Protein AF-I1C0I8-F1 (afdb_monomer)

Radius of gyration: 26.09 Å; Cα contacts (8 Å, |Δi|>4): 447; chains: 1; bounding box: 91×61×80 Å

Secondary structure (DSSP, 8-state):
---------------PPP-PPPPP---HHHHHHHHHHHHHHTTS-------S--PPTT-TTGGG-SEEEEEEETTS-EEEESSS-TTTTHHHHHHHHHHHHHHHTTT----EEEETTEEEEEEEETTEEEEEEE-SS--HHHHHHHHHHHHHHHHHHHHHHHHHHHHHH-TT--THHHHTT-HHHHHHHHHHTTT-THHHHT---B----HHHHHHHHHHHHHT--TTEEEEEEEETTEEEEEE--TT-PPPHHHHHHHHHHHHT-GGGTSS-EEEEE--HHHHTTS-EEEEEEEEETTEEEEEEES-STTHHHHHHHHHHS--GGG--

Nearest PDB structures (foldseek):
  8c7g-assembly1_C  TM=9.180E-01  e=3.695E-27  Drosophila melanogaster
  8jbe-assembly1_C  TM=9.213E-01  e=7.463E-26  Drosophila
  7qla-assembly1_A  TM=8.864E-01  e=1.688E-24  Thermochaetoides thermophila
  5ldd-assembly2_D  TM=7.346E-01  e=1.119E-12  Thermochaetoides thermophila DSM 1495
  5ldd-assembly1_A  TM=7.341E-01  e=1.185E-12  Thermochaetoides thermophila DSM 1495

Structure (mmCIF, N/CA/C/O backbone):
data_AF-I1C0I8-F1
#
_entry.id   AF-I1C0I8-F1
#
loop_
_atom_site.group_PDB
_atom_site.id
_atom_site.type_symbol
_atom_site.label_atom_id
_atom_site.label_alt_id
_atom_site.label_comp_id
_atom_site.label_asym_id
_atom_site.label_entity_id
_atom_site.label_seq_id
_atom_site.pdbx_PDB_ins_code
_atom_site.Cartn_x
_atom_site.Cartn_y
_atom_site.Cartn_z
_atom_site.occupancy
_atom_site.B_iso_or_equiv
_atom_site.auth_seq_id
_atom_site.auth_comp_id
_atom_site.auth_asym_id
_atom_site.auth_atom_id
_atom_site.pdbx_PDB_model_num
ATOM 1 N N . MET A 1 1 ? 67.577 36.858 -44.233 1.00 34.97 1 MET A N 1
ATOM 2 C CA . MET A 1 1 ? 67.397 38.074 -43.411 1.00 34.97 1 MET A CA 1
ATOM 3 C C . MET A 1 1 ? 65.906 38.160 -43.109 1.00 34.97 1 MET A C 1
ATOM 5 O O . MET A 1 1 ? 65.141 37.961 -44.042 1.00 34.97 1 MET A O 1
ATOM 9 N N . ALA A 1 2 ? 65.445 38.155 -41.854 1.00 27.14 2 ALA A N 1
ATOM 10 C CA . ALA A 1 2 ? 65.841 39.015 -40.721 1.00 27.14 2 ALA A CA 1
ATOM 11 C C . ALA A 1 2 ? 65.378 40.465 -40.965 1.00 27.14 2 ALA A C 1
ATOM 13 O O . ALA A 1 2 ? 65.617 40.976 -42.054 1.00 27.14 2 ALA A O 1
ATOM 14 N N . GLU A 1 3 ? 64.709 41.160 -40.042 1.00 26.17 3 GLU A N 1
ATOM 15 C CA . GLU A 1 3 ? 64.354 40.876 -38.629 1.00 26.17 3 GLU A CA 1
ATOM 16 C C . GLU A 1 3 ? 63.088 41.729 -38.278 1.00 26.17 3 GLU A C 1
ATOM 18 O O . GLU A 1 3 ? 62.543 42.351 -39.185 1.00 26.17 3 GLU A O 1
ATOM 23 N N . GLN A 1 4 ? 62.466 41.785 -37.089 1.00 29.12 4 GLN A N 1
ATOM 24 C CA . GLN A 1 4 ? 62.972 41.882 -35.706 1.00 29.12 4 GLN A CA 1
ATOM 25 C C . GLN A 1 4 ? 62.004 41.248 -34.671 1.00 29.12 4 GLN A C 1
ATOM 27 O O . GLN A 1 4 ? 60.857 40.933 -34.981 1.00 29.12 4 GLN A O 1
ATOM 32 N N . GLN A 1 5 ? 62.490 41.069 -33.436 1.00 27.48 5 GLN A N 1
ATOM 33 C CA . GLN A 1 5 ? 61.765 40.548 -32.256 1.00 27.48 5 GLN A CA 1
ATOM 34 C C . GLN A 1 5 ? 61.241 41.711 -31.359 1.00 27.48 5 GLN A C 1
ATOM 36 O O . GLN A 1 5 ? 61.422 42.865 -31.753 1.00 27.48 5 GLN A O 1
ATOM 41 N N . PRO A 1 6 ? 60.557 41.478 -30.208 1.00 28.36 6 PRO A N 1
ATOM 42 C CA . PRO A 1 6 ? 61.114 40.871 -28.971 1.00 28.36 6 PRO A CA 1
ATOM 43 C C . PRO A 1 6 ? 60.470 39.502 -28.639 1.00 28.36 6 PRO A C 1
ATOM 45 O O . PRO A 1 6 ? 59.398 39.206 -29.152 1.00 28.36 6 PRO A O 1
ATOM 48 N N . VAL A 1 7 ? 61.047 38.541 -27.897 1.00 27.14 7 VAL A N 1
ATOM 49 C CA . VAL A 1 7 ? 61.998 38.494 -26.750 1.00 27.14 7 VAL A CA 1
ATOM 50 C C . VAL A 1 7 ? 61.327 38.541 -25.360 1.00 27.14 7 VAL A C 1
ATOM 52 O O . VAL A 1 7 ? 61.134 39.601 -24.783 1.00 27.14 7 VAL A O 1
ATOM 55 N N . PHE A 1 8 ? 61.044 37.323 -24.865 1.00 23.39 8 PHE A N 1
ATOM 56 C CA . PHE A 1 8 ? 61.078 36.802 -23.481 1.00 23.39 8 PHE A CA 1
ATOM 57 C C . PHE A 1 8 ? 60.424 37.544 -22.297 1.00 23.39 8 PHE A C 1
ATOM 59 O O . PHE A 1 8 ? 60.861 38.614 -21.888 1.00 23.39 8 PHE A O 1
ATOM 66 N N . CYS A 1 9 ? 59.537 36.819 -21.595 1.00 24.69 9 CYS A N 1
ATOM 67 C CA . CYS A 1 9 ? 59.895 36.195 -20.306 1.00 24.69 9 CYS A CA 1
ATOM 68 C C . CYS A 1 9 ? 58.919 35.068 -19.902 1.00 24.69 9 CYS A C 1
ATOM 70 O O . CYS A 1 9 ? 57.708 35.186 -20.073 1.00 24.69 9 CYS A O 1
ATOM 72 N N . ASP A 1 10 ? 59.460 33.999 -19.322 1.00 23.36 10 ASP A N 1
ATOM 73 C CA . ASP A 1 10 ? 58.750 32.908 -18.638 1.00 23.36 10 ASP A CA 1
ATOM 74 C C . ASP A 1 10 ? 58.526 33.267 -17.137 1.00 23.36 10 ASP A C 1
ATOM 76 O O . ASP A 1 10 ? 58.967 34.327 -16.699 1.00 23.36 10 ASP A O 1
ATOM 80 N N . ASN A 1 11 ? 57.907 32.500 -16.224 1.00 24.36 11 ASN A N 1
ATOM 81 C CA . ASN A 1 11 ? 57.238 31.179 -16.167 1.00 24.36 11 ASN A CA 1
ATOM 82 C C . ASN A 1 11 ? 56.327 31.212 -14.883 1.00 24.36 11 ASN A C 1
ATOM 84 O O . ASN A 1 11 ? 56.451 32.149 -14.099 1.00 24.36 11 ASN A O 1
ATOM 88 N N . SER A 1 12 ? 55.423 30.296 -14.498 1.00 24.52 12 SER A N 1
ATOM 89 C CA . SER A 1 12 ? 55.001 28.969 -14.981 1.00 24.52 12 SER A CA 1
ATOM 90 C C . SER A 1 12 ? 53.598 28.601 -14.426 1.00 24.52 12 SER A C 1
ATOM 92 O O . SER A 1 12 ? 52.922 29.427 -13.816 1.00 24.52 12 SER A O 1
ATOM 94 N N . SER A 1 13 ? 53.200 27.326 -14.546 1.00 25.83 13 SER A N 1
ATOM 95 C CA . SER A 1 13 ? 52.186 26.647 -13.709 1.00 25.83 13 SER A CA 1
ATOM 96 C C . SER A 1 13 ? 50.748 27.199 -13.712 1.00 25.83 13 SER A C 1
ATOM 98 O O . SER A 1 13 ? 50.268 27.752 -12.725 1.00 25.83 13 SER A O 1
ATOM 100 N N . ASN A 1 14 ? 49.992 26.894 -14.770 1.00 24.95 14 ASN A N 1
ATOM 101 C CA . ASN A 1 14 ? 48.527 26.884 -14.688 1.00 24.95 14 ASN A CA 1
ATOM 102 C C . ASN A 1 14 ? 48.042 25.710 -13.814 1.00 24.95 14 ASN A C 1
ATOM 104 O O . ASN A 1 14 ? 48.321 24.551 -14.123 1.00 24.95 14 ASN A O 1
ATOM 108 N N . LYS A 1 15 ? 47.241 25.995 -12.780 1.00 28.39 15 LYS A N 1
ATOM 109 C CA . LYS A 1 15 ? 46.318 25.024 -12.168 1.00 28.39 15 LYS A CA 1
ATOM 110 C C . LYS A 1 15 ? 44.891 25.402 -12.550 1.00 28.39 15 LYS A C 1
ATOM 112 O O . LYS A 1 15 ? 44.415 26.470 -12.178 1.00 28.39 15 LYS A O 1
ATOM 117 N N . SER A 1 16 ? 44.210 24.523 -13.277 1.00 27.97 16 SER A N 1
ATOM 118 C CA . SER A 1 16 ? 42.796 24.674 -13.618 1.00 27.97 16 SER A CA 1
ATOM 119 C C . SER A 1 16 ? 41.924 24.545 -12.365 1.00 27.97 16 SER A C 1
ATOM 121 O O . SER A 1 16 ? 41.876 23.495 -11.727 1.00 27.97 16 SER A O 1
ATOM 123 N N . GLY A 1 17 ? 41.217 25.617 -12.009 1.00 25.55 17 GLY A N 1
ATOM 124 C CA . GLY A 1 17 ? 40.182 25.563 -10.981 1.00 25.55 17 GLY A CA 1
ATOM 125 C C . GLY A 1 17 ? 38.907 24.940 -11.544 1.00 25.55 17 GLY A C 1
ATOM 126 O O . GLY A 1 17 ? 38.300 25.512 -12.445 1.00 25.55 17 GLY A O 1
ATOM 127 N N . HIS A 1 18 ? 38.475 23.798 -11.003 1.00 26.98 18 HIS A N 1
ATOM 128 C CA . HIS A 1 18 ? 37.108 23.327 -11.223 1.00 26.98 18 HIS A CA 1
ATOM 129 C C . HIS A 1 18 ? 36.130 24.290 -10.541 1.00 26.98 18 HIS A C 1
ATOM 131 O O . HIS A 1 18 ? 36.167 24.468 -9.322 1.00 26.98 18 HIS A O 1
ATOM 137 N N . SER A 1 19 ? 35.225 24.877 -11.320 1.00 26.75 19 SER A N 1
ATOM 138 C CA . SER A 1 19 ? 34.043 25.561 -10.805 1.00 26.75 19 SER A CA 1
ATOM 139 C C . SER A 1 19 ? 33.082 24.529 -10.214 1.00 26.75 19 SER A C 1
ATOM 141 O O . SER A 1 19 ? 32.330 23.885 -10.942 1.00 26.75 19 SER A O 1
ATOM 143 N N . VAL A 1 20 ? 33.132 24.355 -8.893 1.00 28.09 20 VAL A N 1
ATOM 144 C CA . VAL A 1 20 ? 32.145 23.565 -8.148 1.00 28.09 20 VAL A CA 1
ATOM 145 C C . VAL A 1 20 ? 30.819 24.322 -8.155 1.00 28.09 20 VAL A C 1
ATOM 147 O O . VAL A 1 20 ? 30.735 25.436 -7.632 1.00 28.09 20 VAL A O 1
ATOM 150 N N . GLU A 1 21 ? 29.790 23.719 -8.744 1.00 28.16 21 GLU A N 1
ATOM 151 C CA . GLU A 1 21 ? 28.421 24.224 -8.661 1.00 28.16 21 GLU A CA 1
ATOM 152 C C . GLU A 1 21 ? 27.960 24.197 -7.198 1.00 28.16 21 GLU A C 1
ATOM 154 O O . GLU A 1 21 ? 28.115 23.197 -6.494 1.00 28.16 21 GLU A O 1
ATOM 159 N N . LYS A 1 22 ? 27.427 25.320 -6.710 1.00 25.86 22 LYS A N 1
ATOM 160 C CA . LYS A 1 22 ? 26.908 25.406 -5.343 1.00 25.86 22 LYS A CA 1
ATOM 161 C C . LYS A 1 22 ? 25.537 24.743 -5.289 1.00 25.86 22 LYS A C 1
ATOM 163 O O . LYS A 1 22 ? 24.595 25.265 -5.877 1.00 25.86 22 LYS A O 1
ATOM 168 N N . GLU A 1 23 ? 25.408 23.657 -4.529 1.00 29.66 23 GLU A N 1
ATOM 169 C CA . GLU A 1 23 ? 24.091 23.168 -4.117 1.00 29.66 23 GLU A CA 1
ATOM 170 C C . GLU A 1 23 ? 23.352 24.275 -3.349 1.00 29.66 23 GLU A C 1
ATOM 172 O O . GLU A 1 23 ? 23.831 24.757 -2.318 1.00 29.66 23 GLU A O 1
ATOM 177 N N . GLU A 1 24 ? 22.175 24.679 -3.829 1.00 32.53 24 GLU A N 1
ATOM 178 C CA . GLU A 1 24 ? 21.340 25.631 -3.102 1.00 32.53 24 GLU A CA 1
ATOM 179 C C . GLU A 1 24 ? 20.776 24.982 -1.829 1.00 32.53 24 GLU A C 1
ATOM 181 O O . GLU A 1 24 ? 20.053 23.976 -1.859 1.00 32.53 24 GLU A O 1
ATOM 186 N N . GLN A 1 25 ? 21.101 25.576 -0.678 1.00 30.95 25 GLN A N 1
ATOM 187 C CA . GLN A 1 25 ? 20.558 25.171 0.615 1.00 30.95 25 GLN A CA 1
ATOM 188 C C . GLN A 1 25 ? 19.073 25.546 0.706 1.00 30.95 25 GLN A C 1
ATOM 190 O O . GLN A 1 25 ? 18.716 26.632 1.155 1.00 30.95 25 GLN A O 1
ATOM 195 N N . ILE A 1 26 ? 18.200 24.617 0.309 1.00 41.25 26 ILE A N 1
ATOM 196 C CA . ILE A 1 26 ? 16.772 24.686 0.643 1.00 41.25 26 ILE A CA 1
ATOM 197 C C . ILE A 1 26 ? 16.629 24.704 2.168 1.00 41.25 26 ILE A C 1
ATOM 199 O O . ILE A 1 26 ? 17.215 23.868 2.859 1.00 41.25 26 ILE A O 1
ATOM 203 N N . ASP A 1 27 ? 15.822 25.639 2.669 1.00 39.41 27 ASP A N 1
ATOM 204 C CA . ASP A 1 27 ? 15.591 25.845 4.096 1.00 39.41 27 ASP A CA 1
ATOM 205 C C . ASP A 1 27 ? 15.156 24.552 4.812 1.00 39.41 27 ASP A C 1
ATOM 207 O O . ASP A 1 27 ? 14.160 23.902 4.465 1.00 39.41 27 ASP A O 1
ATOM 211 N N . SER A 1 28 ? 15.918 24.216 5.856 1.00 38.06 28 SER A N 1
ATOM 212 C CA . SER A 1 28 ? 15.724 23.059 6.729 1.00 38.06 28 SER A CA 1
ATOM 213 C C . SER A 1 28 ? 14.293 22.923 7.261 1.00 38.06 28 SER A C 1
ATOM 215 O O . SER A 1 28 ? 13.801 21.801 7.385 1.00 38.06 28 SER A O 1
ATOM 217 N N . ALA A 1 29 ? 13.585 24.036 7.494 1.00 38.94 29 ALA A N 1
ATOM 218 C CA . ALA A 1 29 ? 12.203 24.031 7.974 1.00 38.94 29 ALA A CA 1
ATOM 219 C C . ALA A 1 29 ? 11.253 23.235 7.056 1.00 38.94 29 ALA A C 1
ATOM 221 O O . ALA A 1 29 ? 10.384 22.503 7.541 1.00 38.94 29 ALA A O 1
ATOM 222 N N . SER A 1 30 ? 11.451 23.303 5.732 1.00 42.38 30 SER A N 1
ATOM 223 C CA . SER A 1 30 ? 10.607 22.581 4.769 1.00 42.38 30 SER A CA 1
ATOM 224 C C . SER A 1 30 ? 10.763 21.064 4.889 1.00 42.38 30 SER A C 1
ATOM 226 O O . SER A 1 30 ? 9.759 20.352 4.933 1.00 42.38 30 SER A O 1
ATOM 228 N N . LEU A 1 31 ? 11.998 20.564 5.002 1.00 43.47 31 LEU A N 1
ATOM 229 C CA . LEU A 1 31 ? 12.261 19.131 5.183 1.00 43.47 31 LEU A CA 1
ATOM 230 C C . LEU A 1 31 ? 11.871 18.655 6.588 1.00 43.47 31 LEU A C 1
ATOM 232 O O . LEU A 1 31 ? 11.325 17.561 6.723 1.00 43.47 31 LEU A O 1
ATOM 236 N N . ASN A 1 32 ? 12.052 19.488 7.616 1.00 41.81 32 ASN A N 1
ATOM 237 C CA . ASN A 1 32 ? 11.654 19.157 8.984 1.00 41.81 32 ASN A CA 1
ATOM 238 C C . ASN A 1 32 ? 10.142 18.883 9.084 1.00 41.81 32 ASN A C 1
ATOM 240 O O . ASN A 1 32 ? 9.759 17.862 9.657 1.00 41.81 32 ASN A O 1
ATOM 244 N N . SER A 1 33 ? 9.299 19.701 8.434 1.00 47.34 33 SER A N 1
ATOM 245 C CA . SER A 1 33 ? 7.836 19.497 8.395 1.00 47.34 33 SER A CA 1
ATOM 246 C C . SER A 1 33 ? 7.394 18.205 7.687 1.00 47.34 33 SER A C 1
ATOM 248 O O . SER A 1 33 ? 6.353 17.639 8.015 1.00 47.34 33 SER A O 1
ATOM 250 N N . ILE A 1 34 ? 8.198 17.710 6.740 1.00 50.19 34 ILE A N 1
ATOM 251 C CA . ILE A 1 34 ? 7.990 16.413 6.076 1.00 50.19 34 ILE A CA 1
ATOM 252 C C . ILE A 1 34 ? 8.504 15.265 6.960 1.00 50.19 34 ILE A C 1
ATOM 254 O O . ILE A 1 34 ? 7.962 14.164 6.918 1.00 50.19 34 ILE A O 1
ATOM 258 N N . SER A 1 35 ? 9.517 15.519 7.793 1.00 46.97 35 SER A N 1
ATOM 259 C CA . SER A 1 35 ? 10.169 14.490 8.602 1.00 46.97 35 SER A CA 1
ATOM 260 C C . SER A 1 35 ? 9.397 14.067 9.857 1.00 46.97 35 SER A C 1
ATOM 262 O O . SER A 1 35 ? 9.570 12.928 10.272 1.00 46.97 35 SER A O 1
ATOM 264 N N . GLU A 1 36 ? 8.547 14.912 10.460 1.00 50.97 36 GLU A N 1
ATOM 265 C CA . GLU A 1 36 ? 7.807 14.559 11.693 1.00 50.97 36 GLU A CA 1
ATOM 266 C C . GLU A 1 36 ? 6.996 13.250 11.564 1.00 50.97 36 GLU A C 1
ATOM 268 O O . GLU A 1 36 ? 7.164 12.368 12.412 1.00 50.97 36 GLU A O 1
ATOM 273 N N . PRO A 1 37 ? 6.179 13.054 10.504 1.00 52.00 37 PRO A N 1
ATOM 274 C CA . PRO A 1 37 ? 5.510 11.779 10.261 1.00 52.00 37 PRO A CA 1
ATOM 275 C C . PRO A 1 37 ? 6.487 10.614 10.108 1.00 52.00 37 PRO A C 1
ATOM 277 O O . PRO A 1 37 ? 6.365 9.599 10.793 1.00 52.00 37 PRO A O 1
ATOM 280 N N . ILE A 1 38 ? 7.500 10.792 9.262 1.00 53.41 38 ILE A N 1
ATOM 281 C CA . ILE A 1 38 ? 8.459 9.751 8.885 1.00 53.41 38 ILE A CA 1
ATOM 282 C C . ILE A 1 38 ? 9.280 9.302 10.104 1.00 53.41 38 ILE A C 1
ATOM 284 O O . ILE A 1 38 ? 9.484 8.112 10.308 1.00 53.41 38 ILE A O 1
ATOM 288 N N . GLN A 1 39 ? 9.660 10.221 10.995 1.00 50.66 39 GLN A N 1
ATOM 289 C CA . GLN A 1 39 ? 10.382 9.912 12.232 1.00 50.66 39 GLN A CA 1
ATOM 290 C C . GLN A 1 39 ? 9.615 8.967 13.174 1.00 50.66 39 GLN A C 1
ATOM 292 O O . GLN A 1 39 ? 10.253 8.219 13.916 1.00 50.66 39 GLN A O 1
ATOM 297 N N . SER A 1 40 ? 8.276 8.959 13.154 1.00 55.44 40 SER A N 1
ATOM 298 C CA . SER A 1 40 ? 7.495 7.978 13.926 1.00 55.44 40 SER A CA 1
ATOM 299 C C . SER A 1 40 ? 7.603 6.564 13.347 1.00 55.44 40 SER A C 1
ATOM 301 O O . SER A 1 40 ? 7.760 5.613 14.112 1.00 55.44 40 SER A O 1
ATOM 303 N N . PHE A 1 41 ? 7.648 6.423 12.018 1.00 54.59 41 PHE A N 1
ATOM 304 C CA . PHE A 1 41 ? 7.943 5.151 11.357 1.00 54.59 41 PHE A CA 1
ATOM 305 C C . PHE A 1 41 ? 9.412 4.742 11.526 1.00 54.59 41 PHE A C 1
ATOM 307 O O . PHE A 1 41 ? 9.691 3.577 11.777 1.00 54.59 41 PHE A O 1
ATOM 314 N N . ASN A 1 42 ? 10.356 5.684 11.532 1.00 48.31 42 ASN A N 1
ATOM 315 C CA . ASN A 1 42 ? 11.779 5.395 11.760 1.00 48.31 42 ASN A CA 1
ATOM 316 C C . ASN A 1 42 ? 12.085 4.910 13.197 1.00 48.31 42 ASN A C 1
ATOM 318 O O . ASN A 1 42 ? 13.191 4.440 13.465 1.00 48.31 42 ASN A O 1
ATOM 322 N N . LYS A 1 43 ? 11.126 5.006 14.136 1.00 49.66 43 LYS A N 1
ATOM 323 C CA . LYS A 1 43 ? 11.198 4.349 15.457 1.00 49.66 43 LYS A CA 1
ATOM 324 C C . LYS A 1 43 ? 10.873 2.854 15.410 1.00 49.66 43 LYS A C 1
ATOM 326 O O . LYS A 1 43 ? 11.136 2.162 16.397 1.00 49.66 43 LYS A O 1
ATOM 331 N N . ILE A 1 44 ? 10.352 2.343 14.292 1.00 51.16 44 ILE A N 1
ATOM 332 C CA . ILE A 1 44 ? 10.297 0.907 14.020 1.00 51.16 44 ILE A CA 1
ATOM 333 C C . ILE A 1 44 ? 11.746 0.432 13.933 1.00 51.16 44 ILE A C 1
ATOM 335 O O . ILE A 1 44 ? 12.448 0.654 12.946 1.00 51.16 44 ILE A O 1
ATOM 339 N N . LYS A 1 45 ? 12.229 -0.177 15.021 1.00 39.97 45 LYS A N 1
ATOM 340 C CA . LYS A 1 45 ? 13.570 -0.759 15.053 1.00 39.97 45 LYS A CA 1
ATOM 341 C C . LYS A 1 45 ? 13.683 -1.751 13.903 1.00 39.97 45 LYS A C 1
ATOM 343 O O . LYS A 1 45 ? 12.802 -2.589 13.726 1.00 39.97 45 LYS A O 1
ATOM 348 N N . LYS A 1 46 ? 14.814 -1.696 13.200 1.00 40.50 46 LYS A N 1
ATOM 349 C CA . LYS A 1 46 ? 15.215 -2.642 12.157 1.00 40.50 46 LYS A CA 1
ATOM 350 C C . LYS A 1 46 ? 15.450 -4.041 12.751 1.00 40.50 46 LYS A C 1
ATOM 352 O O . LYS A 1 46 ? 16.586 -4.487 12.870 1.00 40.50 46 LYS A O 1
ATOM 357 N N . GLN A 1 47 ? 14.374 -4.714 13.165 1.00 40.19 47 GLN A N 1
ATOM 358 C CA . GLN A 1 47 ? 14.369 -6.161 13.345 1.00 40.19 47 GLN A CA 1
ATOM 359 C C . GLN A 1 47 ? 14.667 -6.796 11.989 1.00 40.19 47 GLN A C 1
ATOM 361 O O . GLN A 1 47 ? 14.200 -6.315 10.954 1.00 40.19 47 GLN A O 1
ATOM 366 N N . GLU A 1 48 ? 15.475 -7.851 11.998 1.00 36.25 48 GLU A N 1
ATOM 367 C CA . GLU A 1 48 ? 16.079 -8.441 10.804 1.00 36.25 48 GLU A CA 1
ATOM 368 C C . GLU A 1 48 ? 15.064 -9.295 10.028 1.00 36.25 48 GLU A C 1
ATOM 370 O O . GLU A 1 48 ? 15.138 -10.515 9.955 1.00 36.25 48 GLU A O 1
ATOM 375 N N . SER A 1 49 ? 14.092 -8.606 9.429 1.00 36.81 49 SER A N 1
ATOM 376 C CA . SER A 1 49 ? 13.087 -9.135 8.503 1.00 36.81 49 SER A CA 1
ATOM 377 C C . SER A 1 49 ? 13.603 -9.255 7.062 1.00 36.81 49 SER A C 1
ATOM 379 O O . SER A 1 49 ? 12.883 -9.751 6.198 1.00 36.81 49 SER A O 1
ATOM 381 N N . LYS A 1 50 ? 14.885 -8.929 6.815 1.00 45.25 50 LYS A N 1
ATOM 382 C CA . LYS A 1 50 ? 15.638 -9.438 5.657 1.00 45.25 50 LYS A CA 1
ATOM 383 C C . LYS A 1 50 ? 15.900 -10.944 5.818 1.00 45.25 50 LYS A C 1
ATOM 385 O O . LYS A 1 50 ? 17.028 -11.382 6.017 1.00 45.25 50 LYS A O 1
ATOM 390 N N . SER A 1 51 ? 14.837 -11.736 5.675 1.00 38.34 51 SER A N 1
ATOM 391 C CA . SER A 1 51 ? 14.921 -13.157 5.307 1.00 38.34 51 SER A CA 1
ATOM 392 C C . SER A 1 51 ? 15.574 -13.330 3.930 1.00 38.34 51 SER A C 1
ATOM 394 O O . SER A 1 51 ? 16.205 -14.349 3.656 1.00 38.34 51 SER A O 1
ATOM 396 N N . SER A 1 52 ? 15.510 -12.284 3.101 1.00 44.12 52 SER A N 1
ATOM 397 C CA . SER A 1 52 ? 16.450 -12.015 2.021 1.00 44.12 52 SER A CA 1
ATOM 398 C C . SER A 1 52 ? 17.870 -11.786 2.561 1.00 44.12 52 SER A C 1
ATOM 400 O O . SER A 1 52 ? 18.353 -10.656 2.686 1.00 44.12 52 SER A O 1
ATOM 402 N N . ILE A 1 53 ? 18.585 -12.902 2.765 1.00 47.22 53 ILE A N 1
ATOM 403 C CA . ILE A 1 53 ? 20.023 -12.996 2.457 1.00 47.22 53 ILE A CA 1
ATOM 404 C C . ILE A 1 53 ? 20.264 -12.164 1.192 1.00 47.22 53 ILE A C 1
ATOM 406 O O . ILE A 1 53 ? 19.497 -12.307 0.242 1.00 47.22 53 ILE A O 1
ATOM 410 N N . THR A 1 54 ? 21.267 -11.276 1.186 1.00 56.41 54 THR A N 1
ATOM 411 C CA . THR A 1 54 ? 21.455 -10.256 0.135 1.00 56.41 54 THR A CA 1
ATOM 412 C C . THR A 1 54 ? 21.782 -10.878 -1.226 1.00 56.41 54 THR A C 1
ATOM 414 O O . THR A 1 54 ? 22.940 -10.940 -1.646 1.00 56.41 54 THR A O 1
ATOM 417 N N . GLU A 1 55 ? 20.731 -11.348 -1.890 1.00 63.50 55 GLU A N 1
ATOM 418 C CA . GLU A 1 55 ? 20.751 -12.221 -3.052 1.00 63.50 55 GLU A CA 1
ATOM 419 C C . GLU A 1 55 ? 21.524 -11.557 -4.192 1.00 63.50 55 GLU A C 1
ATOM 421 O O . GLU A 1 55 ? 21.360 -10.363 -4.472 1.00 63.50 55 GLU A O 1
ATOM 426 N N . GLN A 1 56 ? 22.439 -12.306 -4.809 1.00 68.19 56 GLN A N 1
ATOM 427 C CA . GLN A 1 56 ? 23.199 -11.773 -5.931 1.00 68.19 56 GLN A CA 1
ATOM 428 C C . GLN A 1 56 ? 22.293 -11.697 -7.159 1.00 68.19 56 GLN A C 1
ATOM 430 O O . GLN A 1 56 ? 21.500 -12.603 -7.420 1.00 68.19 56 GLN A O 1
ATOM 435 N N . LEU A 1 57 ? 22.409 -10.601 -7.904 1.00 70.56 57 LEU A N 1
ATOM 436 C CA . LEU A 1 57 ? 21.677 -10.441 -9.155 1.00 70.56 57 LEU A CA 1
ATOM 437 C C . LEU A 1 57 ? 22.151 -11.490 -10.157 1.00 70.56 57 LEU A C 1
ATOM 439 O O . LEU A 1 57 ? 23.310 -11.904 -10.114 1.00 70.56 57 LEU A O 1
ATOM 443 N N . ASP A 1 58 ? 21.230 -11.949 -10.999 1.00 71.12 58 ASP A N 1
ATOM 444 C CA . ASP A 1 58 ? 21.447 -13.020 -11.979 1.00 71.12 58 ASP A CA 1
ATOM 445 C C . ASP A 1 58 ? 21.939 -14.357 -11.378 1.00 71.12 58 ASP A C 1
ATOM 447 O O . ASP A 1 58 ? 22.329 -15.277 -12.102 1.00 71.12 58 ASP A O 1
ATOM 451 N N . SER A 1 59 ? 21.859 -14.511 -10.048 1.00 82.69 59 SER A N 1
ATOM 452 C CA . SER A 1 59 ? 21.972 -15.812 -9.386 1.00 82.69 59 SER A CA 1
ATOM 453 C C . SER A 1 59 ? 20.828 -16.731 -9.815 1.00 82.69 59 SER A C 1
ATOM 455 O O . SER A 1 59 ? 19.747 -16.285 -10.218 1.00 82.69 59 SER A O 1
ATOM 457 N N . LYS A 1 60 ? 21.050 -18.047 -9.730 1.00 83.94 60 LYS A N 1
ATOM 458 C CA . LYS A 1 60 ? 20.025 -19.027 -10.118 1.00 83.94 60 LYS A CA 1
ATOM 459 C C . LYS A 1 60 ? 18.808 -18.925 -9.212 1.00 83.94 60 LYS A C 1
ATOM 461 O O . LYS A 1 60 ? 17.701 -19.196 -9.658 1.00 83.94 60 LYS A O 1
ATOM 466 N N . GLU A 1 61 ? 19.041 -18.573 -7.959 1.00 87.44 61 GLU A N 1
ATOM 467 C CA . GLU A 1 61 ? 18.082 -18.375 -6.887 1.00 87.44 61 GLU A CA 1
ATOM 468 C C . GLU A 1 61 ? 17.193 -17.163 -7.209 1.00 87.44 61 GLU A C 1
ATOM 470 O O . GLU A 1 61 ? 15.978 -17.319 -7.338 1.00 87.44 61 GLU A O 1
ATOM 475 N N . TRP A 1 62 ? 17.797 -16.009 -7.529 1.00 90.00 62 TRP A N 1
ATOM 476 C CA . TRP A 1 62 ? 17.054 -14.807 -7.922 1.00 90.00 62 TRP A CA 1
ATOM 477 C C . TRP A 1 62 ? 16.207 -15.035 -9.183 1.00 90.00 62 TRP A C 1
ATOM 479 O O . TRP A 1 62 ? 15.043 -14.651 -9.230 1.00 90.00 62 TRP A O 1
ATOM 489 N N . LEU A 1 63 ? 16.752 -15.726 -10.192 1.00 89.31 63 LEU A N 1
ATOM 490 C CA . LEU A 1 63 ? 16.039 -16.064 -11.435 1.00 89.31 63 LEU A CA 1
ATOM 491 C C . LEU A 1 63 ? 14.960 -17.159 -11.259 1.00 89.31 63 LEU A C 1
ATOM 493 O O . LEU A 1 63 ? 14.131 -17.378 -12.153 1.00 89.31 63 LEU A O 1
ATOM 497 N N . GLN A 1 64 ? 14.946 -17.870 -10.126 1.00 91.12 64 GLN A N 1
ATOM 498 C CA . GLN A 1 64 ? 13.942 -18.895 -9.835 1.00 91.12 64 GLN A CA 1
ATOM 499 C C . GLN A 1 64 ? 12.623 -18.312 -9.318 1.00 91.12 64 GLN A C 1
ATOM 501 O O . GLN A 1 64 ? 11.588 -18.920 -9.601 1.00 91.12 64 GLN A O 1
ATOM 506 N N . HIS A 1 65 ? 12.614 -17.137 -8.675 1.00 94.50 65 HIS A N 1
ATOM 507 C CA . HIS A 1 65 ? 11.395 -16.510 -8.137 1.00 94.50 65 HIS A CA 1
ATOM 508 C C . HIS A 1 65 ? 10.276 -16.361 -9.183 1.00 94.50 65 HIS A C 1
ATOM 510 O O . HIS A 1 65 ? 10.507 -16.051 -10.352 1.00 94.50 65 HIS A O 1
ATOM 516 N N . GLU A 1 66 ? 9.023 -16.570 -8.769 1.00 95.75 66 GLU A N 1
ATOM 517 C CA . GLU A 1 66 ? 7.865 -16.545 -9.683 1.00 95.75 66 GLU A CA 1
ATOM 518 C C . GLU A 1 66 ? 7.260 -15.157 -9.911 1.00 95.75 66 GLU A C 1
ATOM 520 O O . GLU A 1 66 ? 6.482 -14.962 -10.852 1.00 95.75 66 GLU A O 1
ATOM 525 N N . LYS A 1 67 ? 7.592 -14.184 -9.056 1.00 97.12 67 LYS A N 1
ATOM 526 C CA . LYS A 1 67 ? 7.036 -12.828 -9.099 1.00 97.12 67 LYS A CA 1
ATOM 527 C C . LYS A 1 67 ? 7.984 -11.811 -8.464 1.00 97.12 67 LYS A C 1
ATOM 529 O O . LYS A 1 67 ? 8.042 -11.694 -7.237 1.00 97.12 67 LYS A O 1
ATOM 534 N N . HIS A 1 68 ? 8.670 -11.042 -9.301 1.00 97.19 68 HIS A N 1
ATOM 535 C CA . HIS A 1 68 ? 9.422 -9.859 -8.892 1.00 97.19 68 HIS A CA 1
ATOM 536 C C . HIS A 1 68 ? 8.517 -8.623 -8.899 1.00 97.19 68 HIS A C 1
ATOM 538 O O . HIS A 1 68 ? 7.602 -8.505 -9.720 1.00 97.19 68 HIS A O 1
ATOM 544 N N . PHE A 1 69 ? 8.835 -7.673 -8.024 1.00 98.25 69 PHE A N 1
ATOM 545 C CA . PHE A 1 69 ? 8.327 -6.307 -8.081 1.00 98.25 69 PHE A CA 1
ATOM 546 C C . PHE A 1 69 ? 9.497 -5.330 -8.011 1.00 98.25 69 PHE A C 1
ATOM 548 O O . PHE A 1 69 ? 10.433 -5.531 -7.232 1.00 98.25 69 PHE A O 1
ATOM 555 N N . PHE A 1 70 ? 9.394 -4.264 -8.796 1.00 98.00 70 PHE A N 1
ATOM 556 C CA . PHE A 1 70 ? 10.346 -3.167 -8.865 1.00 98.00 70 PHE A CA 1
ATOM 557 C C . PHE A 1 70 ? 9.584 -1.841 -8.789 1.00 98.00 70 PHE A C 1
ATOM 559 O O . PHE A 1 70 ? 8.568 -1.662 -9.466 1.00 98.00 70 PHE A O 1
ATOM 566 N N . ILE A 1 71 ? 10.074 -0.911 -7.974 1.00 98.31 71 ILE A N 1
ATOM 567 C CA . ILE A 1 71 ? 9.595 0.472 -7.907 1.00 98.31 71 ILE A CA 1
ATOM 568 C C . ILE A 1 71 ? 10.782 1.372 -8.235 1.00 98.31 71 ILE A C 1
ATOM 570 O O . ILE A 1 71 ? 11.854 1.222 -7.643 1.00 98.31 71 ILE A O 1
ATOM 574 N N . LEU A 1 72 ? 10.591 2.306 -9.164 1.00 97.38 72 LEU A N 1
ATOM 575 C CA . LEU A 1 72 ? 11.607 3.256 -9.609 1.00 97.38 72 LEU A CA 1
ATOM 576 C C . LEU A 1 72 ? 11.015 4.661 -9.791 1.00 97.38 72 LEU A C 1
ATOM 578 O O . LEU A 1 72 ? 9.806 4.811 -9.954 1.00 97.38 72 LEU A O 1
ATOM 582 N N . SER A 1 73 ? 11.847 5.701 -9.748 1.00 96.00 73 SER A N 1
ATOM 583 C CA . SER A 1 73 ? 11.425 7.052 -10.140 1.00 96.00 73 SER A CA 1
ATOM 584 C C . SER A 1 73 ? 11.261 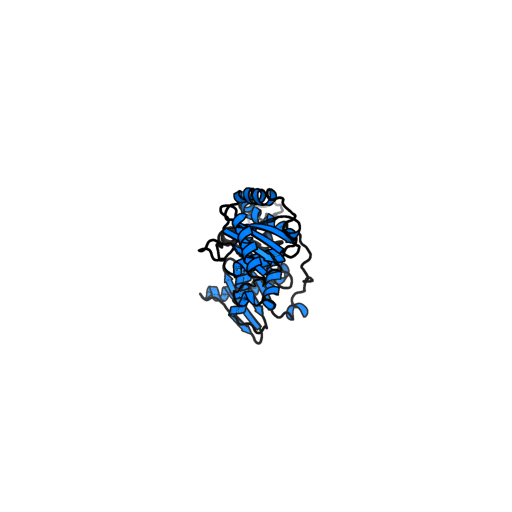7.171 -11.657 1.00 96.00 73 SER A C 1
ATOM 586 O O . SER A 1 73 ? 11.825 6.386 -12.421 1.00 96.00 73 SER A O 1
ATOM 588 N N . ASN A 1 74 ? 10.558 8.213 -12.106 1.00 91.88 74 ASN A N 1
ATOM 589 C CA . ASN A 1 74 ? 10.561 8.639 -13.510 1.00 91.88 74 ASN A CA 1
ATOM 590 C C . ASN A 1 74 ? 11.986 8.913 -14.045 1.00 91.88 74 ASN A C 1
ATOM 592 O O . ASN A 1 74 ? 12.280 8.621 -15.199 1.00 91.88 74 ASN A O 1
ATOM 596 N N . SER A 1 75 ? 12.897 9.371 -13.180 1.00 91.94 75 SER A N 1
ATOM 597 C CA . SER A 1 75 ? 14.342 9.510 -13.422 1.00 91.94 75 SER A CA 1
ATOM 598 C C . SER A 1 75 ? 15.149 8.195 -13.336 1.00 91.94 75 SER A C 1
ATOM 600 O O . SER A 1 75 ? 16.373 8.230 -13.219 1.00 91.94 75 SER A O 1
ATOM 602 N N . GLY A 1 76 ? 14.491 7.029 -13.370 1.00 93.56 76 GLY A N 1
ATOM 603 C CA . GLY A 1 76 ? 15.125 5.707 -13.461 1.00 93.56 76 GLY A CA 1
ATOM 604 C C . GLY A 1 76 ? 15.767 5.177 -12.173 1.00 93.56 76 GLY A C 1
ATOM 605 O O . GLY A 1 76 ? 16.404 4.125 -12.196 1.00 93.56 76 GLY A O 1
ATOM 606 N N . LYS A 1 77 ? 15.630 5.875 -11.038 1.00 94.12 77 LYS A N 1
ATOM 607 C CA . LYS A 1 77 ? 16.316 5.507 -9.789 1.00 94.12 77 LYS A CA 1
ATOM 608 C C . LYS A 1 77 ? 15.545 4.419 -9.033 1.00 94.12 77 LYS A C 1
ATOM 610 O O . LYS A 1 77 ? 14.349 4.604 -8.813 1.00 94.12 77 LYS A O 1
ATOM 615 N N . PRO A 1 78 ? 16.190 3.326 -8.584 1.00 95.31 78 PRO A N 1
ATOM 616 C CA . PRO A 1 78 ? 15.541 2.285 -7.786 1.00 95.31 78 PRO A CA 1
ATOM 617 C C . PRO A 1 78 ? 15.058 2.830 -6.434 1.00 95.31 78 PRO A C 1
ATOM 619 O O . PRO A 1 78 ? 15.817 3.469 -5.705 1.00 95.31 78 PRO A O 1
ATOM 622 N N . VAL A 1 79 ? 13.801 2.541 -6.093 1.00 95.94 79 VAL A N 1
ATOM 623 C CA . VAL A 1 79 ? 13.128 2.968 -4.852 1.00 95.94 79 VAL A CA 1
ATOM 624 C C . VAL A 1 79 ? 12.902 1.793 -3.899 1.00 95.94 79 VAL A C 1
ATOM 626 O O . VAL A 1 79 ? 13.144 1.940 -2.708 1.00 95.94 79 VAL A O 1
ATOM 629 N N . TRP A 1 80 ? 12.459 0.639 -4.402 1.00 96.94 80 TRP A N 1
ATOM 630 C CA . TRP A 1 80 ? 12.355 -0.619 -3.645 1.00 96.94 80 TRP A CA 1
ATOM 631 C C . TRP A 1 80 ? 12.247 -1.800 -4.612 1.00 96.94 80 TRP A C 1
ATOM 633 O O . TRP A 1 80 ? 11.677 -1.671 -5.702 1.00 96.94 80 TRP A O 1
ATOM 643 N N . THR A 1 81 ? 12.785 -2.950 -4.215 1.00 95.81 81 THR A N 1
ATOM 644 C CA . THR A 1 81 ? 12.812 -4.183 -5.001 1.00 95.81 81 THR A CA 1
ATOM 645 C C . THR A 1 81 ? 12.536 -5.393 -4.106 1.00 95.81 81 THR A C 1
ATOM 647 O O . THR A 1 81 ? 13.126 -5.526 -3.040 1.00 95.81 81 THR A O 1
ATOM 650 N N . ARG A 1 82 ? 11.648 -6.306 -4.533 1.00 94.69 82 ARG A N 1
ATOM 651 C CA . ARG A 1 82 ? 11.239 -7.459 -3.697 1.00 94.69 82 ARG A CA 1
ATOM 652 C C . ARG A 1 82 ? 12.399 -8.405 -3.3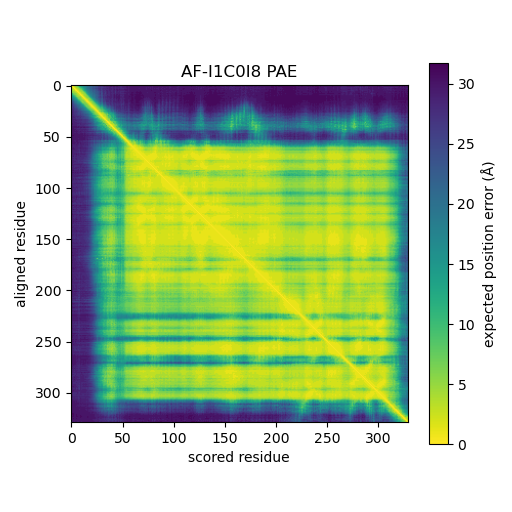44 1.00 94.69 82 ARG A C 1
ATOM 654 O O . ARG A 1 82 ? 12.399 -9.016 -2.279 1.00 94.69 82 ARG A O 1
ATOM 661 N N . TYR A 1 83 ? 13.353 -8.555 -4.261 1.00 92.69 83 TYR A N 1
ATOM 662 C CA . TYR A 1 83 ? 14.467 -9.498 -4.166 1.00 92.69 83 TYR A CA 1
ATOM 663 C C . TYR A 1 83 ? 15.752 -8.857 -4.700 1.00 92.69 83 TYR A C 1
ATOM 665 O O . TYR A 1 83 ? 15.743 -8.282 -5.793 1.00 92.69 83 TYR A O 1
ATOM 673 N N . GLY A 1 84 ? 16.857 -9.016 -3.969 1.00 88.19 84 GLY A N 1
ATOM 674 C CA . GLY A 1 84 ? 18.162 -8.437 -4.295 1.00 88.19 84 GLY A CA 1
ATOM 675 C C . GLY A 1 84 ? 18.501 -7.189 -3.470 1.00 88.19 84 GLY A C 1
ATOM 676 O O . GLY A 1 84 ? 18.325 -7.161 -2.249 1.00 88.19 84 GLY A O 1
ATOM 677 N N . ASP A 1 85 ? 19.063 -6.181 -4.138 1.00 86.12 85 ASP A N 1
ATOM 678 C CA . ASP A 1 85 ? 19.525 -4.924 -3.544 1.00 86.12 85 ASP A CA 1
ATOM 679 C C . ASP A 1 85 ? 19.314 -3.780 -4.545 1.00 86.12 85 ASP A C 1
ATOM 681 O O . ASP A 1 85 ? 19.797 -3.839 -5.682 1.00 86.12 85 ASP A O 1
ATOM 685 N N . GLU A 1 86 ? 18.618 -2.730 -4.107 1.00 88.12 86 GLU A N 1
ATOM 686 C CA . GLU A 1 86 ? 18.248 -1.565 -4.913 1.00 88.12 86 GLU A CA 1
ATOM 687 C C . GLU A 1 86 ? 19.467 -0.930 -5.585 1.00 88.12 86 GLU A C 1
ATOM 689 O O . GLU A 1 86 ? 19.396 -0.546 -6.747 1.00 88.12 86 GLU A O 1
ATOM 694 N N . SER A 1 87 ? 20.595 -0.804 -4.876 1.00 85.38 87 SER A N 1
ATOM 695 C CA . SER A 1 87 ? 21.788 -0.139 -5.411 1.00 85.38 87 SER A CA 1
ATOM 696 C C . SER A 1 87 ? 22.387 -0.903 -6.592 1.00 85.38 87 SER A C 1
ATOM 698 O O . SER A 1 87 ? 22.794 -0.290 -7.582 1.00 85.38 87 SER A O 1
ATOM 700 N N . LYS A 1 88 ? 22.358 -2.238 -6.530 1.00 85.56 88 LYS A N 1
ATOM 701 C CA . LYS A 1 88 ? 22.877 -3.128 -7.575 1.00 85.56 88 LYS A CA 1
ATOM 702 C C . LYS A 1 88 ? 21.947 -3.174 -8.791 1.00 85.56 88 LYS A C 1
ATOM 704 O O . LYS A 1 88 ? 22.427 -3.248 -9.916 1.00 85.56 88 LYS A O 1
ATOM 709 N N . LEU A 1 89 ? 20.630 -3.074 -8.578 1.00 86.12 89 LEU A N 1
ATOM 710 C CA . LEU A 1 89 ? 19.606 -3.113 -9.636 1.00 86.12 89 LEU A CA 1
ATOM 711 C C . LEU A 1 89 ? 19.486 -1.815 -10.460 1.00 86.12 89 LEU A C 1
ATOM 713 O O . LEU A 1 89 ? 18.676 -1.753 -11.385 1.00 86.12 89 LEU A O 1
ATOM 717 N N . SER A 1 90 ? 20.304 -0.796 -10.178 1.00 89.62 90 SER A N 1
ATOM 718 C CA . SER A 1 90 ? 20.295 0.500 -10.880 1.00 89.62 90 SER A CA 1
ATOM 719 C C . SER A 1 90 ? 20.418 0.383 -12.408 1.00 89.62 90 SER A C 1
ATOM 721 O O . SER A 1 90 ? 19.769 1.136 -13.130 1.00 89.62 90 SER A O 1
ATOM 723 N N . SER A 1 91 ? 21.203 -0.572 -12.921 1.00 92.12 91 SER A N 1
ATOM 724 C CA . SER A 1 91 ? 21.342 -0.819 -14.366 1.00 92.12 91 SER A CA 1
ATOM 725 C C . SER A 1 91 ? 20.050 -1.353 -14.992 1.00 92.12 91 SER A C 1
ATOM 727 O O . SER A 1 91 ? 19.617 -0.850 -16.028 1.00 92.12 91 SER A O 1
ATOM 729 N N . LEU A 1 92 ? 19.393 -2.320 -14.339 1.00 92.62 92 LEU A N 1
ATOM 730 C CA . LEU A 1 92 ? 18.105 -2.854 -14.784 1.00 92.62 92 LEU A CA 1
ATOM 731 C C . LEU A 1 92 ? 17.017 -1.774 -14.746 1.00 92.62 92 LEU A C 1
ATOM 733 O O . LEU A 1 92 ? 16.225 -1.683 -15.680 1.00 92.62 92 LEU A O 1
ATOM 737 N N . MET A 1 93 ? 16.998 -0.921 -13.715 1.00 94.94 93 MET A N 1
ATOM 738 C CA . MET A 1 93 ? 16.035 0.186 -13.642 1.00 94.94 93 MET A CA 1
ATOM 739 C C . MET A 1 93 ? 16.253 1.221 -14.754 1.00 94.94 93 MET A C 1
ATOM 741 O O . MET A 1 93 ? 15.275 1.729 -15.296 1.00 94.94 93 MET A O 1
ATOM 745 N N . GLY A 1 94 ? 17.503 1.467 -15.165 1.00 95.19 94 GLY A N 1
ATOM 746 C CA . GLY A 1 94 ? 17.813 2.276 -16.348 1.00 95.19 94 GLY A CA 1
ATOM 747 C C . GLY A 1 94 ? 17.259 1.676 -17.646 1.00 95.19 94 GLY A C 1
ATOM 748 O O . GLY A 1 94 ? 16.646 2.388 -18.436 1.00 95.19 94 GLY A O 1
ATOM 749 N N . VAL A 1 95 ? 17.385 0.358 -17.847 1.00 95.69 95 VAL A N 1
ATOM 750 C CA . VAL A 1 95 ? 16.782 -0.336 -19.006 1.00 95.69 95 VAL A CA 1
ATOM 751 C C . VAL A 1 95 ? 15.251 -0.264 -18.964 1.00 95.69 95 VAL A C 1
ATOM 753 O O . VAL A 1 95 ? 14.620 0.023 -19.978 1.00 95.69 95 VAL A O 1
ATOM 756 N N . VAL A 1 96 ? 14.643 -0.468 -17.791 1.00 96.94 96 VAL A N 1
ATOM 757 C CA . VAL A 1 96 ? 13.188 -0.347 -17.591 1.00 96.94 96 VAL A CA 1
ATOM 758 C C . VAL A 1 96 ? 12.698 1.075 -17.889 1.00 96.94 96 VAL A C 1
ATOM 760 O O . VAL A 1 96 ? 11.691 1.235 -18.575 1.00 96.94 96 VAL A O 1
ATOM 763 N N . GLN A 1 97 ? 13.410 2.108 -17.429 1.00 96.56 97 GLN A N 1
ATOM 764 C CA . GLN A 1 97 ? 13.072 3.504 -17.712 1.00 96.56 97 GLN A CA 1
ATOM 765 C C . GLN A 1 97 ? 13.233 3.843 -19.200 1.00 96.56 97 GLN A C 1
ATOM 767 O O . GLN A 1 97 ? 12.336 4.468 -19.758 1.00 96.56 97 GLN A O 1
ATOM 772 N N . ALA A 1 98 ? 14.298 3.382 -19.862 1.00 97.06 98 ALA A N 1
ATOM 773 C CA . ALA A 1 98 ? 14.489 3.587 -21.299 1.00 97.06 98 ALA A CA 1
ATOM 774 C C . ALA A 1 98 ? 13.370 2.938 -22.138 1.00 97.06 98 ALA A C 1
ATOM 776 O O . ALA A 1 98 ? 12.875 3.553 -23.082 1.00 97.06 98 ALA A O 1
ATOM 777 N N . ILE A 1 99 ? 12.918 1.733 -21.759 1.00 96.69 99 ILE A N 1
ATOM 778 C CA . ILE A 1 99 ? 11.747 1.086 -22.373 1.00 96.69 99 ILE A CA 1
ATOM 779 C C . ILE A 1 99 ? 10.492 1.939 -22.169 1.00 96.69 99 ILE A C 1
ATOM 781 O O . ILE A 1 99 ? 9.748 2.140 -23.120 1.00 96.69 99 ILE A O 1
ATOM 785 N N . ILE A 1 100 ? 10.249 2.453 -20.959 1.00 96.94 100 ILE A N 1
ATOM 786 C CA . ILE A 1 100 ? 9.067 3.279 -20.671 1.00 96.94 100 ILE A CA 1
ATOM 787 C C . ILE A 1 100 ? 9.085 4.575 -21.497 1.00 96.94 100 ILE A C 1
ATOM 789 O O . ILE A 1 100 ? 8.094 4.876 -22.163 1.00 96.94 100 ILE A O 1
ATOM 793 N N . SER A 1 101 ? 10.204 5.305 -21.509 1.00 96.12 101 SER A N 1
ATOM 794 C CA . SER A 1 101 ? 10.307 6.584 -22.220 1.00 96.12 101 SER A CA 1
ATOM 795 C C . SER A 1 101 ? 10.153 6.447 -23.737 1.00 96.12 101 SER A C 1
ATOM 797 O O . SER A 1 101 ? 9.501 7.295 -24.330 1.00 96.12 101 SER A O 1
ATOM 799 N N . PHE A 1 102 ? 10.599 5.346 -24.355 1.00 96.62 102 PHE A N 1
ATOM 800 C CA . PHE A 1 102 ? 10.388 5.098 -25.792 1.00 96.62 102 PHE A CA 1
ATOM 801 C C . PHE A 1 102 ? 8.900 5.127 -26.213 1.00 96.62 102 PHE A C 1
ATOM 803 O O . PHE A 1 102 ? 8.569 5.596 -27.303 1.00 96.62 102 PHE A O 1
ATOM 810 N N . PHE A 1 103 ? 7.988 4.661 -25.349 1.00 95.81 103 PHE A N 1
ATOM 811 C CA . PHE A 1 103 ? 6.544 4.776 -25.595 1.00 95.81 103 PHE A CA 1
ATOM 812 C C . PHE A 1 103 ? 6.019 6.187 -25.287 1.00 95.81 103 PHE A C 1
ATOM 814 O O . PHE A 1 103 ? 5.198 6.694 -26.048 1.00 95.81 103 PHE A O 1
ATOM 821 N N . GLN A 1 104 ? 6.524 6.845 -24.234 1.00 93.94 104 GLN A N 1
ATOM 822 C CA . GLN A 1 104 ? 6.136 8.223 -23.888 1.00 93.94 104 GLN A CA 1
ATOM 823 C C . GLN A 1 104 ? 6.513 9.225 -24.996 1.00 93.94 104 GLN A C 1
ATOM 825 O O . GLN A 1 104 ? 5.704 10.082 -25.340 1.00 93.94 104 GLN A O 1
ATOM 830 N N . ASP A 1 105 ? 7.684 9.061 -25.621 1.00 93.56 105 ASP A N 1
ATOM 831 C CA . ASP A 1 105 ? 8.139 9.844 -26.784 1.00 93.56 105 ASP A CA 1
ATOM 832 C C . ASP A 1 105 ? 7.246 9.645 -28.031 1.00 93.56 105 ASP A C 1
ATOM 834 O O . ASP A 1 105 ? 7.309 10.428 -28.979 1.00 93.56 105 ASP A O 1
ATOM 838 N N . SER A 1 106 ? 6.401 8.605 -28.026 1.00 94.06 106 SER A N 1
ATOM 839 C CA . SER A 1 106 ? 5.448 8.255 -29.089 1.00 94.06 106 SER A CA 1
ATOM 840 C C . SER A 1 106 ? 3.984 8.601 -28.745 1.00 94.06 106 SER A C 1
ATOM 842 O O . SER A 1 106 ? 3.086 8.177 -29.471 1.00 94.06 106 SER A O 1
ATOM 844 N N . ASP A 1 107 ? 3.734 9.330 -27.646 1.00 93.44 107 ASP A N 1
ATOM 845 C CA . ASP A 1 107 ? 2.399 9.607 -27.065 1.00 93.44 107 ASP A CA 1
ATOM 846 C C . ASP A 1 107 ? 1.583 8.333 -26.722 1.00 93.44 107 ASP A C 1
ATOM 848 O O . ASP A 1 107 ? 0.352 8.317 -26.741 1.00 93.44 107 ASP A O 1
ATOM 852 N N . ASP A 1 108 ? 2.275 7.236 -26.382 1.00 96.00 108 ASP A N 1
ATOM 853 C CA . ASP A 1 108 ? 1.682 5.989 -25.883 1.00 96.00 108 ASP A CA 1
ATOM 854 C C . ASP A 1 108 ? 2.149 5.683 -24.444 1.00 96.00 108 ASP A C 1
ATOM 856 O O . ASP A 1 108 ? 3.043 6.304 -23.869 1.00 96.00 108 ASP A O 1
ATOM 860 N N . THR A 1 109 ? 1.507 4.713 -23.799 1.00 94.81 109 THR A N 1
ATOM 861 C CA . THR A 1 109 ? 1.825 4.265 -22.445 1.00 94.81 109 THR A CA 1
ATOM 862 C C . THR A 1 109 ? 1.852 2.748 -22.393 1.00 94.81 109 THR A C 1
ATOM 864 O O . THR A 1 109 ? 0.804 2.089 -22.405 1.00 94.81 109 THR A O 1
ATOM 867 N N . ILE A 1 110 ? 3.063 2.204 -22.246 1.00 97.25 110 ILE A N 1
ATOM 868 C CA . ILE A 1 110 ? 3.285 0.776 -22.035 1.00 97.25 110 ILE A CA 1
ATOM 869 C C . ILE A 1 110 ? 2.516 0.276 -20.803 1.00 97.25 110 ILE A C 1
ATOM 871 O O . ILE A 1 110 ? 2.529 0.884 -19.730 1.00 97.25 110 ILE A O 1
ATOM 875 N N . LYS A 1 111 ? 1.815 -0.849 -20.973 1.00 97.56 111 LYS A N 1
ATOM 876 C CA . LYS A 1 111 ? 0.990 -1.484 -19.928 1.00 97.56 111 LYS A CA 1
ATOM 877 C C . LYS A 1 111 ? 1.453 -2.903 -19.637 1.00 97.56 111 LYS A C 1
ATOM 879 O O . LYS A 1 111 ? 1.627 -3.248 -18.472 1.00 97.56 111 LYS A O 1
ATOM 884 N N . PHE A 1 112 ? 1.674 -3.709 -20.676 1.00 97.81 112 PHE A N 1
ATOM 885 C CA . PHE A 1 112 ? 2.008 -5.127 -20.549 1.00 97.81 112 PHE A CA 1
ATOM 886 C C . PHE A 1 112 ? 2.986 -5.563 -21.655 1.00 97.81 112 PHE A C 1
ATOM 888 O O . PHE A 1 112 ? 2.867 -5.097 -22.786 1.00 97.81 112 PHE A O 1
ATOM 895 N N . ILE A 1 113 ? 3.903 -6.488 -21.351 1.00 97.94 113 ILE A N 1
ATOM 896 C CA . ILE A 1 113 ? 4.657 -7.284 -22.338 1.00 97.94 113 ILE A CA 1
ATOM 897 C C . ILE A 1 113 ? 4.506 -8.759 -21.953 1.00 97.94 113 ILE A C 1
ATOM 899 O O . ILE A 1 113 ? 4.697 -9.113 -20.788 1.00 97.94 113 ILE A O 1
ATOM 903 N N . HIS A 1 114 ? 4.213 -9.633 -22.916 1.00 98.06 114 HIS A N 1
ATOM 904 C CA . HIS A 1 114 ? 4.215 -11.088 -22.722 1.00 98.06 114 HIS A CA 1
ATOM 905 C C . HIS A 1 114 ? 5.388 -11.709 -23.486 1.00 98.06 114 HIS A C 1
ATOM 907 O O . HIS A 1 114 ? 5.508 -11.525 -24.695 1.00 98.06 114 HIS A O 1
ATOM 913 N N . ALA A 1 115 ? 6.258 -12.438 -22.785 1.00 96.88 115 ALA A N 1
ATOM 914 C CA . ALA A 1 115 ? 7.463 -13.056 -23.337 1.00 96.88 115 ALA A CA 1
ATOM 915 C C . ALA A 1 115 ? 7.567 -14.522 -22.882 1.00 96.88 115 ALA A C 1
ATOM 917 O O . ALA A 1 115 ? 8.106 -14.846 -21.817 1.00 96.88 115 ALA A O 1
ATOM 918 N N . GLY A 1 116 ? 7.011 -15.426 -23.692 1.00 96.19 116 GLY A N 1
ATOM 919 C CA . GLY A 1 116 ? 6.886 -16.841 -23.344 1.00 96.19 116 GLY A CA 1
ATOM 920 C C . GLY A 1 116 ? 5.995 -17.026 -22.114 1.00 96.19 116 GLY A C 1
ATOM 921 O O . GLY A 1 116 ? 4.816 -16.695 -22.151 1.00 96.19 116 GLY A O 1
ATOM 922 N N . GLN A 1 117 ? 6.567 -17.540 -21.023 1.00 95.19 117 GLN A N 1
ATOM 923 C CA . GLN A 1 117 ? 5.865 -17.716 -19.743 1.00 95.19 117 GLN A CA 1
ATOM 924 C C . GLN A 1 117 ? 5.860 -16.452 -18.862 1.00 95.19 117 GLN A C 1
ATOM 926 O O . GLN A 1 117 ? 5.168 -16.430 -17.850 1.00 95.19 117 GLN A O 1
ATOM 931 N N . HIS A 1 118 ? 6.616 -15.405 -19.215 1.00 97.44 118 HIS A N 1
ATOM 932 C CA . HIS A 1 118 ? 6.753 -14.204 -18.387 1.00 97.44 118 HIS A CA 1
ATOM 933 C C . HIS A 1 118 ? 5.805 -13.086 -18.825 1.00 97.44 118 HIS A C 1
ATOM 935 O O . HIS A 1 118 ? 5.750 -12.718 -20.001 1.00 97.44 118 HIS A O 1
ATOM 941 N N . LYS A 1 119 ? 5.120 -12.491 -17.850 1.00 98.50 119 LYS A N 1
ATOM 942 C CA . LYS A 1 119 ? 4.338 -11.262 -17.977 1.00 98.50 119 LYS A CA 1
ATOM 943 C C . LYS A 1 119 ? 5.079 -10.127 -17.286 1.00 98.50 119 LYS A C 1
ATOM 945 O O . LYS A 1 119 ? 5.372 -10.212 -16.094 1.00 98.50 119 LYS A O 1
ATOM 950 N N . PHE A 1 120 ? 5.356 -9.068 -18.033 1.00 98.56 120 PHE A N 1
ATOM 951 C CA . PHE A 1 120 ? 5.868 -7.800 -17.529 1.00 98.56 120 PHE A CA 1
ATOM 952 C C . PHE A 1 120 ? 4.682 -6.844 -17.468 1.00 98.56 120 PHE A C 1
ATOM 954 O O . PHE A 1 120 ? 4.051 -6.589 -18.492 1.00 98.56 120 PHE A O 1
ATOM 961 N N . VAL A 1 121 ? 4.348 -6.347 -16.283 1.00 98.75 121 VAL A N 1
ATOM 962 C CA . VAL A 1 121 ? 3.162 -5.519 -16.041 1.00 98.75 121 VAL A CA 1
ATOM 963 C C . VAL A 1 121 ? 3.602 -4.174 -15.491 1.00 98.75 121 VAL A C 1
ATOM 965 O O . VAL A 1 121 ? 4.357 -4.124 -14.524 1.00 98.75 121 VAL A O 1
ATOM 968 N N . PHE A 1 122 ? 3.121 -3.096 -16.101 1.00 98.69 122 PHE A N 1
ATOM 969 C CA . PHE A 1 122 ? 3.537 -1.724 -15.841 1.00 98.69 122 PHE A CA 1
ATOM 970 C C . PHE A 1 122 ? 2.379 -0.907 -15.256 1.00 98.69 122 PHE A C 1
ATOM 972 O O . PHE A 1 122 ? 1.237 -0.935 -15.730 1.00 98.69 122 PHE A O 1
ATOM 979 N N . LEU A 1 123 ? 2.689 -0.131 -14.222 1.00 98.62 123 LEU A N 1
ATOM 980 C CA . LEU A 1 123 ? 1.820 0.894 -13.661 1.00 98.62 123 LEU A CA 1
ATOM 981 C C . LEU A 1 123 ? 2.642 2.177 -13.511 1.00 98.62 123 LEU A C 1
ATOM 983 O O . LEU A 1 123 ? 3.443 2.311 -12.589 1.00 98.62 123 LEU A O 1
ATOM 987 N N . LEU A 1 124 ? 2.438 3.124 -14.425 1.00 97.81 124 LEU A N 1
ATOM 988 C CA . LEU A 1 124 ? 3.069 4.441 -14.362 1.00 97.81 124 LEU A CA 1
ATOM 989 C C . LEU A 1 124 ? 2.187 5.377 -13.521 1.00 97.81 124 LEU A C 1
ATOM 991 O O . LEU A 1 124 ? 0.984 5.484 -13.773 1.00 97.81 124 LEU A O 1
ATOM 995 N N . LYS A 1 125 ? 2.765 6.007 -12.493 1.00 96.69 125 LYS A N 1
ATOM 996 C CA . LYS A 1 125 ? 2.087 6.926 -11.567 1.00 96.69 125 LYS A CA 1
ATOM 997 C C . LYS A 1 125 ? 3.068 7.978 -11.045 1.00 96.69 125 LYS A C 1
ATOM 999 O O . LYS A 1 125 ? 3.576 7.871 -9.927 1.00 96.69 125 LYS A O 1
ATOM 1004 N N . GLU A 1 126 ? 3.340 8.977 -11.876 1.00 93.88 126 GLU A N 1
ATOM 1005 C CA . GLU A 1 126 ? 4.340 10.012 -11.603 1.00 93.88 126 GLU A CA 1
ATOM 1006 C C . GLU A 1 126 ? 4.242 10.595 -10.177 1.00 93.88 126 GLU A C 1
ATOM 1008 O O . GLU A 1 126 ? 3.139 10.864 -9.690 1.00 93.88 126 GLU A O 1
ATOM 1013 N N . PRO A 1 127 ? 5.382 10.769 -9.480 1.00 95.81 127 PRO A N 1
ATOM 1014 C CA . PRO A 1 127 ? 6.761 10.628 -9.969 1.00 95.81 127 PRO A CA 1
ATOM 1015 C C . PRO A 1 127 ? 7.319 9.186 -9.968 1.00 95.81 127 PRO A C 1
ATOM 1017 O O . PRO A 1 127 ? 8.515 9.005 -10.194 1.00 95.81 127 PRO A O 1
ATOM 1020 N N . LEU A 1 128 ? 6.498 8.159 -9.701 1.00 97.69 128 LEU A N 1
ATOM 1021 C CA . LEU A 1 128 ? 6.942 6.769 -9.530 1.00 97.69 128 LEU A CA 1
ATOM 1022 C C . LEU A 1 128 ? 6.383 5.808 -10.589 1.00 97.69 128 LEU A C 1
ATOM 1024 O O . LEU A 1 128 ? 5.197 5.804 -10.917 1.00 97.69 128 LEU A O 1
ATOM 1028 N N . TYR A 1 129 ? 7.239 4.923 -11.079 1.00 98.31 129 TYR A N 1
ATOM 1029 C CA . TYR A 1 129 ? 6.874 3.809 -11.943 1.00 98.31 129 TYR A CA 1
ATOM 1030 C C . TYR A 1 129 ? 6.966 2.497 -11.157 1.00 98.31 129 TYR A C 1
ATOM 1032 O O . TYR A 1 129 ? 7.810 2.326 -10.275 1.00 98.31 129 TYR A O 1
ATOM 1040 N N . TYR A 1 130 ? 6.062 1.574 -11.466 1.00 98.75 130 TYR A N 1
ATOM 1041 C CA . TYR A 1 130 ? 5.917 0.291 -10.789 1.00 98.75 130 TYR A CA 1
ATOM 1042 C C . TYR A 1 130 ? 5.897 -0.805 -11.851 1.00 98.75 130 TYR A C 1
ATOM 1044 O O . TYR A 1 130 ? 5.133 -0.709 -12.816 1.00 98.75 130 TYR A O 1
ATOM 1052 N N . VAL A 1 131 ? 6.715 -1.843 -11.677 1.00 98.62 131 VAL A N 1
ATOM 1053 C CA . VAL A 1 131 ? 6.820 -2.963 -12.621 1.00 98.62 131 VAL A CA 1
ATOM 1054 C C . VAL A 1 131 ? 6.755 -4.289 -11.874 1.00 98.62 131 VAL A C 1
ATOM 1056 O O . VAL A 1 131 ? 7.468 -4.501 -10.894 1.00 98.62 131 VAL A O 1
ATOM 1059 N N . CYS A 1 132 ? 5.908 -5.199 -12.347 1.00 98.56 132 CYS A N 1
ATOM 1060 C CA . CYS A 1 132 ? 5.912 -6.602 -11.946 1.00 98.56 132 CYS A CA 1
ATOM 1061 C C . CYS A 1 132 ? 6.476 -7.446 -13.089 1.00 98.56 132 CYS A C 1
ATOM 1063 O O . CYS A 1 132 ? 6.144 -7.202 -14.248 1.00 98.56 132 CYS A O 1
ATOM 1065 N N . VAL A 1 133 ? 7.286 -8.453 -12.765 1.00 98.06 133 VAL A N 1
ATOM 1066 C CA . VAL A 1 133 ? 7.687 -9.502 -13.710 1.00 98.06 133 VAL A CA 1
ATOM 1067 C C . VAL A 1 133 ? 7.312 -10.839 -13.094 1.00 98.06 133 VAL A C 1
ATOM 1069 O O . VAL A 1 133 ? 7.803 -11.173 -12.015 1.00 98.06 133 VAL A O 1
ATOM 1072 N N . SER A 1 134 ? 6.412 -11.586 -13.734 1.00 98.06 134 SER A N 1
ATOM 1073 C CA . SER A 1 134 ? 5.871 -12.820 -13.161 1.00 98.06 134 SER A CA 1
ATOM 1074 C C . SER A 1 134 ? 5.653 -13.932 -14.180 1.00 98.06 134 SER A C 1
ATOM 1076 O O . SER A 1 134 ? 5.288 -13.675 -15.322 1.00 98.06 134 SER A O 1
ATOM 1078 N N . LYS A 1 135 ? 5.841 -15.173 -13.724 1.00 97.06 135 LYS A N 1
ATOM 1079 C CA . LYS A 1 135 ? 5.525 -16.431 -14.427 1.00 97.06 135 LYS A CA 1
ATOM 1080 C C . LYS A 1 135 ? 4.392 -17.222 -13.744 1.00 97.06 135 LYS A C 1
ATOM 1082 O O . LYS A 1 135 ? 4.236 -18.415 -13.970 1.00 97.06 135 LYS A O 1
ATOM 1087 N N . THR A 1 136 ? 3.613 -16.549 -12.892 1.00 95.19 136 THR A N 1
ATOM 1088 C CA . THR A 1 136 ? 2.425 -17.100 -12.214 1.00 95.19 136 THR A CA 1
ATOM 1089 C C . THR A 1 136 ? 1.208 -17.171 -13.148 1.00 95.19 136 THR A C 1
ATOM 1091 O O . THR A 1 136 ? 1.170 -16.547 -14.209 1.00 95.19 136 THR A O 1
ATOM 1094 N N . GLY A 1 137 ? 0.160 -17.890 -12.728 1.00 93.50 137 GLY A N 1
ATOM 1095 C CA . GLY A 1 137 ? -1.113 -17.990 -13.458 1.00 93.50 137 GLY A CA 1
ATOM 1096 C C . GLY A 1 137 ? -2.010 -16.739 -13.415 1.00 93.50 137 GLY A C 1
ATOM 1097 O O . GLY A 1 137 ? -3.138 -16.785 -13.901 1.00 93.50 137 GLY A O 1
ATOM 1098 N N . GLU A 1 138 ? -1.559 -15.634 -12.822 1.00 96.12 138 GLU A N 1
ATOM 1099 C CA . GLU A 1 138 ? -2.376 -14.437 -12.593 1.00 96.12 138 GLU A CA 1
ATOM 1100 C C . GLU A 1 138 ? -2.598 -13.616 -13.874 1.00 96.12 138 GLU A C 1
ATOM 1102 O O . GLU A 1 138 ? -1.753 -13.567 -14.774 1.00 96.12 138 GLU A O 1
ATOM 1107 N N . SER A 1 139 ? -3.754 -12.956 -13.981 1.00 96.19 139 SER A N 1
ATOM 1108 C CA . SER A 1 139 ? -4.047 -12.035 -15.085 1.00 96.19 139 SER A CA 1
ATOM 1109 C C . SER A 1 139 ? -3.297 -10.709 -14.944 1.00 96.19 139 SER A C 1
ATOM 1111 O O . SER A 1 139 ? -2.928 -10.282 -13.849 1.00 96.19 139 SER A O 1
ATOM 1113 N N . ASP A 1 140 ? -3.131 -10.017 -16.069 1.00 97.88 140 ASP A N 1
ATOM 1114 C CA . ASP A 1 140 ? -2.442 -8.727 -16.136 1.00 97.88 140 ASP A CA 1
ATOM 1115 C C . ASP A 1 140 ? -3.077 -7.667 -15.223 1.00 97.88 140 ASP A C 1
ATOM 1117 O O . ASP A 1 140 ? -2.374 -6.868 -14.604 1.00 97.88 140 ASP A O 1
ATOM 1121 N N . ASN A 1 141 ? -4.404 -7.714 -15.059 1.00 96.62 141 ASN A N 1
ATOM 1122 C CA . ASN A 1 141 ? -5.133 -6.844 -14.137 1.00 96.62 141 ASN A CA 1
ATOM 1123 C C . ASN A 1 141 ? -4.839 -7.182 -12.666 1.00 96.62 141 ASN A C 1
ATOM 1125 O O . ASN A 1 141 ? -4.530 -6.270 -11.908 1.00 96.62 141 ASN A O 1
ATOM 1129 N N . GLN A 1 142 ? -4.833 -8.462 -12.266 1.00 96.50 142 GLN A N 1
ATOM 1130 C CA . GLN A 1 142 ? -4.502 -8.862 -10.885 1.00 96.50 142 GLN A CA 1
ATOM 1131 C C . GLN A 1 142 ? -3.087 -8.415 -10.485 1.00 96.50 142 GLN A C 1
ATOM 1133 O O . GLN A 1 142 ? -2.887 -7.871 -9.398 1.00 96.50 142 GLN A O 1
ATOM 1138 N N . LEU A 1 143 ? -2.111 -8.579 -11.384 1.00 98.06 143 LEU A N 1
ATOM 1139 C CA . LEU A 1 143 ? -0.741 -8.106 -11.172 1.00 98.06 143 LEU A CA 1
ATOM 1140 C C . LEU A 1 143 ? -0.682 -6.566 -11.105 1.00 98.06 143 LEU A C 1
ATOM 1142 O O . LEU A 1 143 ? 0.013 -6.004 -10.259 1.00 98.06 143 LEU A O 1
ATOM 1146 N N . ARG A 1 144 ? -1.458 -5.857 -11.935 1.00 98.06 144 ARG A N 1
ATOM 1147 C CA . ARG A 1 144 ? -1.541 -4.385 -11.923 1.00 98.06 144 ARG A CA 1
ATOM 1148 C C . ARG A 1 144 ? -2.265 -3.823 -10.690 1.00 98.06 144 ARG A C 1
ATOM 1150 O O . ARG A 1 144 ? -1.939 -2.723 -10.231 1.00 98.06 144 ARG A O 1
ATOM 1157 N N . ASP A 1 145 ? -3.201 -4.570 -10.117 1.00 97.31 145 ASP A N 1
ATOM 1158 C CA . ASP A 1 145 ? -3.843 -4.238 -8.846 1.00 97.31 145 ASP A CA 1
ATOM 1159 C C . ASP A 1 145 ? -2.864 -4.411 -7.677 1.00 97.31 145 ASP A C 1
ATOM 1161 O O . ASP A 1 145 ? -2.801 -3.546 -6.804 1.00 97.31 145 ASP A O 1
ATOM 1165 N N . GLN A 1 146 ? -2.000 -5.432 -7.703 1.00 98.19 146 GLN A N 1
ATOM 1166 C CA . GLN A 1 146 ? -0.906 -5.590 -6.731 1.00 98.19 146 GLN A CA 1
ATOM 1167 C C . GLN A 1 146 ? 0.091 -4.420 -6.794 1.00 98.19 146 GLN A C 1
ATOM 1169 O O . GLN A 1 146 ? 0.428 -3.843 -5.758 1.00 98.19 146 GLN A O 1
ATOM 1174 N N . LEU A 1 147 ? 0.473 -3.963 -7.995 1.00 98.62 147 LEU A N 1
ATOM 1175 C CA . LEU A 1 147 ? 1.244 -2.718 -8.152 1.00 98.62 147 LEU A CA 1
ATOM 1176 C C . LEU A 1 147 ? 0.493 -1.492 -7.602 1.00 98.62 147 LEU A C 1
ATOM 1178 O O . LEU A 1 147 ? 1.098 -0.595 -7.014 1.00 98.62 147 LEU A O 1
ATOM 1182 N N . SER A 1 148 ? -0.835 -1.461 -7.738 1.00 98.25 148 SER A N 1
ATOM 1183 C CA . SER A 1 148 ? -1.674 -0.386 -7.193 1.00 98.25 148 SER A CA 1
ATOM 1184 C C . SER A 1 148 ? -1.743 -0.413 -5.660 1.00 98.25 148 SER A C 1
ATOM 1186 O O . SER A 1 148 ? -1.798 0.656 -5.045 1.00 98.25 148 SER A O 1
ATOM 1188 N N . TYR A 1 149 ? -1.673 -1.590 -5.031 1.00 98.25 149 TYR A N 1
ATOM 1189 C CA . TYR A 1 149 ? -1.492 -1.739 -3.583 1.00 98.25 149 TYR A CA 1
ATOM 1190 C C . TYR A 1 149 ? -0.106 -1.267 -3.127 1.00 98.25 149 TYR A C 1
ATOM 1192 O O . TYR A 1 149 ? -0.038 -0.465 -2.199 1.00 98.25 149 TYR A O 1
ATOM 1200 N N . LEU A 1 150 ? 0.981 -1.669 -3.802 1.00 98.38 150 LEU A N 1
ATOM 1201 C CA . LEU A 1 150 ? 2.342 -1.203 -3.483 1.00 98.38 150 LEU A CA 1
ATOM 1202 C C . LEU A 1 150 ? 2.458 0.325 -3.576 1.00 98.38 150 LEU A C 1
ATOM 1204 O O . LEU A 1 150 ? 2.980 0.968 -2.670 1.00 98.38 150 LEU A O 1
ATOM 1208 N N . HIS A 1 151 ? 1.888 0.937 -4.616 1.00 98.44 151 HIS A N 1
ATOM 1209 C CA . HIS A 1 151 ? 1.785 2.395 -4.703 1.00 98.44 151 HIS A CA 1
ATOM 1210 C C . HIS A 1 151 ? 1.012 3.001 -3.524 1.00 98.44 151 HIS A C 1
ATOM 1212 O O . HIS A 1 151 ? 1.433 4.004 -2.950 1.00 98.44 151 HIS A O 1
ATOM 1218 N N . SER A 1 152 ? -0.106 2.388 -3.133 1.00 98.12 152 SER A N 1
ATOM 1219 C CA . SER A 1 152 ? -0.913 2.874 -2.010 1.00 98.12 152 SER A CA 1
ATOM 1220 C C . SER A 1 152 ? -0.169 2.740 -0.668 1.00 98.12 152 SER A C 1
ATOM 1222 O O . SER A 1 152 ? -0.333 3.594 0.197 1.00 98.12 152 SER A O 1
ATOM 1224 N N . GLN A 1 153 ? 0.719 1.751 -0.522 1.00 97.56 153 GLN A N 1
ATOM 1225 C CA . GLN A 1 153 ? 1.604 1.583 0.637 1.00 97.56 153 GLN A CA 1
ATOM 1226 C C . GLN A 1 153 ? 2.717 2.643 0.712 1.00 97.56 153 GLN A C 1
ATOM 1228 O O . GLN A 1 153 ? 3.076 3.056 1.812 1.00 97.56 153 GLN A O 1
ATOM 1233 N N . ILE A 1 154 ? 3.219 3.140 -0.428 1.00 97.19 154 ILE A N 1
ATOM 1234 C CA . ILE A 1 154 ? 4.078 4.341 -0.462 1.00 97.19 154 ILE A CA 1
ATOM 1235 C C . ILE A 1 154 ? 3.274 5.574 -0.026 1.00 97.19 154 ILE A C 1
ATOM 1237 O O . ILE A 1 154 ? 3.720 6.355 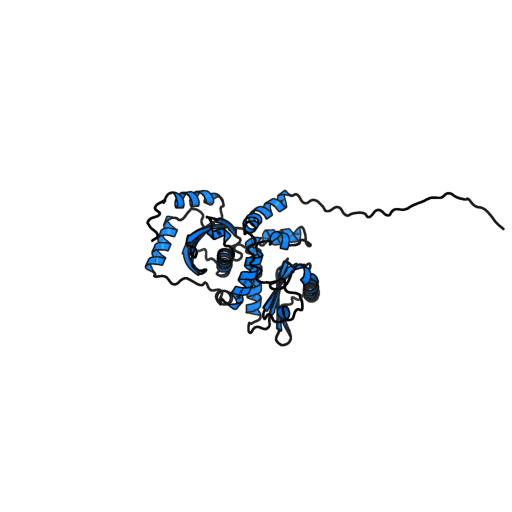0.818 1.00 97.19 154 ILE A O 1
ATOM 1241 N N . LEU A 1 155 ? 2.062 5.743 -0.570 1.00 97.19 155 LEU A N 1
ATOM 1242 C CA . LEU A 1 155 ? 1.215 6.885 -0.226 1.00 97.19 155 LEU A CA 1
ATOM 1243 C C . LEU A 1 155 ? 0.765 6.879 1.239 1.00 97.19 155 LEU A C 1
ATOM 1245 O O . LEU A 1 155 ? 0.587 7.960 1.788 1.00 97.19 155 LEU A O 1
ATOM 1249 N N . SER A 1 156 ? 0.618 5.725 1.897 1.00 95.94 156 SER A N 1
ATOM 1250 C CA . SER A 1 156 ? 0.229 5.693 3.313 1.00 95.94 156 SER A CA 1
ATOM 1251 C C . SER A 1 156 ? 1.310 6.245 4.253 1.00 95.94 156 SER A C 1
ATOM 1253 O O . SER A 1 156 ? 0.971 6.748 5.323 1.00 95.94 156 SER A O 1
ATOM 1255 N N . VAL A 1 157 ? 2.584 6.187 3.835 1.00 93.44 157 VAL A N 1
ATOM 1256 C CA . VAL A 1 157 ? 3.755 6.701 4.573 1.00 93.44 157 VAL A CA 1
ATOM 1257 C C . VAL A 1 157 ? 4.056 8.168 4.239 1.00 93.44 157 VAL A C 1
ATOM 1259 O O . VAL A 1 157 ? 4.449 8.913 5.131 1.00 93.44 157 VAL A O 1
ATOM 1262 N N . LEU A 1 158 ? 3.868 8.602 2.982 1.00 92.06 158 LEU A N 1
ATOM 1263 C CA . LEU A 1 158 ? 4.310 9.930 2.509 1.00 92.06 158 LEU A CA 1
ATOM 1264 C C . LEU A 1 158 ? 3.194 10.868 2.010 1.00 92.06 158 LEU A C 1
ATOM 1266 O O . LEU A 1 158 ? 3.446 12.048 1.792 1.00 92.06 158 LEU A O 1
ATOM 1270 N N . THR A 1 159 ? 1.957 10.405 1.813 1.00 95.75 159 THR A N 1
ATOM 1271 C CA . THR A 1 159 ? 0.906 11.086 1.015 1.00 95.75 159 THR A CA 1
ATOM 1272 C C . THR A 1 159 ? 1.307 11.343 -0.447 1.00 95.75 159 THR A C 1
ATOM 1274 O O . THR A 1 159 ? 2.477 11.373 -0.825 1.00 95.75 159 THR A O 1
ATOM 1277 N N . ASN A 1 160 ? 0.319 11.614 -1.299 1.00 96.25 160 ASN A N 1
ATOM 1278 C CA . ASN A 1 160 ? 0.553 12.124 -2.650 1.00 96.25 160 ASN A CA 1
ATOM 1279 C C . ASN A 1 160 ? 1.140 13.546 -2.618 1.00 96.25 160 ASN A C 1
ATOM 1281 O O . ASN A 1 160 ? 1.922 13.902 -3.491 1.00 96.25 160 ASN A O 1
ATOM 1285 N N . THR A 1 161 ? 0.763 14.369 -1.634 1.00 94.94 161 THR A N 1
ATOM 1286 C CA . THR A 1 161 ? 1.149 15.788 -1.581 1.00 94.94 161 THR A CA 1
ATOM 1287 C C . THR A 1 161 ? 2.640 15.961 -1.312 1.00 94.94 161 THR A C 1
ATOM 1289 O O . THR A 1 161 ? 3.286 16.739 -2.010 1.00 94.94 161 THR A O 1
ATOM 1292 N N . GLN A 1 162 ? 3.214 15.231 -0.345 1.00 93.81 162 GLN A N 1
ATOM 1293 C CA . GLN A 1 162 ? 4.664 15.293 -0.129 1.00 93.81 162 GLN A CA 1
ATOM 1294 C C . GLN A 1 162 ? 5.405 14.611 -1.283 1.00 93.81 162 GLN A C 1
ATOM 1296 O O . GLN A 1 162 ? 6.362 15.190 -1.783 1.00 93.81 162 GLN A O 1
ATOM 1301 N N . LEU A 1 163 ? 4.945 13.440 -1.753 1.00 95.19 163 LEU A N 1
ATOM 1302 C CA . LEU A 1 163 ? 5.589 12.716 -2.856 1.00 95.19 163 LEU A CA 1
ATOM 1303 C C . LEU A 1 163 ? 5.728 13.581 -4.120 1.00 95.19 163 LEU A C 1
ATOM 1305 O O . LEU A 1 163 ? 6.826 13.683 -4.661 1.00 95.19 163 LEU A O 1
ATOM 1309 N N . THR A 1 164 ? 4.652 14.241 -4.561 1.00 94.56 164 THR A N 1
ATOM 1310 C CA . THR A 1 164 ? 4.701 15.168 -5.701 1.00 94.56 164 THR A CA 1
ATOM 1311 C C . THR A 1 164 ? 5.641 16.343 -5.410 1.00 94.56 164 THR A C 1
ATOM 1313 O O . THR A 1 164 ? 6.596 16.544 -6.159 1.00 94.56 164 THR A O 1
ATOM 1316 N N . LYS A 1 165 ? 5.471 17.037 -4.273 1.00 94.44 165 LYS A N 1
ATOM 1317 C CA . LYS A 1 165 ? 6.296 18.201 -3.897 1.00 94.44 165 LYS A CA 1
ATOM 1318 C C . LYS A 1 165 ? 7.798 17.891 -3.831 1.00 94.44 165 LYS A C 1
ATOM 1320 O O . LYS A 1 165 ? 8.615 18.727 -4.208 1.00 94.44 165 LYS A O 1
ATOM 1325 N N . ILE A 1 166 ? 8.180 16.700 -3.364 1.00 93.75 166 ILE A N 1
ATOM 1326 C CA . ILE A 1 166 ? 9.584 16.262 -3.290 1.00 93.75 166 ILE A CA 1
ATOM 1327 C C . ILE A 1 166 ? 10.213 16.209 -4.686 1.00 93.75 166 ILE A C 1
ATOM 1329 O O . ILE A 1 166 ? 11.324 16.706 -4.863 1.00 93.75 166 ILE A O 1
ATOM 1333 N N . PHE A 1 167 ? 9.515 15.648 -5.677 1.00 93.56 167 PHE A N 1
ATOM 1334 C CA . PHE A 1 167 ? 10.040 15.521 -7.040 1.00 93.56 167 PHE A CA 1
ATOM 1335 C C . PHE A 1 167 ? 9.887 16.804 -7.871 1.00 93.56 167 PHE A C 1
ATOM 1337 O O . PHE A 1 167 ? 10.760 17.075 -8.690 1.00 93.56 167 PHE A O 1
ATOM 1344 N N . GLU A 1 168 ? 8.874 17.638 -7.606 1.00 92.81 168 GLU A N 1
ATOM 1345 C CA . GLU A 1 168 ? 8.791 19.012 -8.136 1.00 92.81 168 GLU A CA 1
ATOM 1346 C C . GLU A 1 168 ? 9.996 19.857 -7.693 1.00 92.81 168 GLU A C 1
ATOM 1348 O O . GLU A 1 168 ? 10.597 20.562 -8.499 1.00 92.81 168 GLU A O 1
ATOM 1353 N N . GLN A 1 169 ? 10.381 19.772 -6.414 1.00 92.69 169 GLN A N 1
ATOM 1354 C CA . GLN A 1 169 ? 11.523 20.516 -5.872 1.00 92.69 169 GLN A CA 1
ATOM 1355 C C . GLN A 1 169 ? 12.877 19.870 -6.201 1.00 92.69 169 GLN A C 1
ATOM 1357 O O . GLN A 1 169 ? 13.889 20.565 -6.271 1.00 92.69 169 GLN A O 1
ATOM 1362 N N . ARG A 1 170 ? 12.928 18.538 -6.342 1.00 90.31 170 ARG A N 1
ATOM 1363 C CA . ARG A 1 170 ? 14.152 17.753 -6.568 1.00 90.31 170 ARG A CA 1
ATOM 1364 C C . ARG A 1 170 ? 13.856 1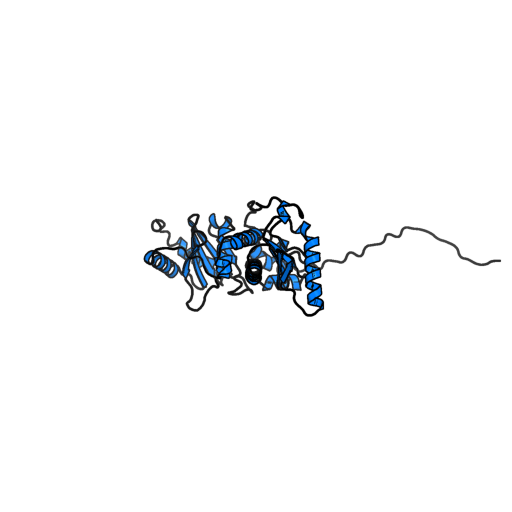6.497 -7.401 1.00 90.31 170 ARG A C 1
ATOM 1366 O O . ARG A 1 170 ? 13.822 15.390 -6.871 1.00 90.31 170 ARG A O 1
ATOM 1373 N N . VAL A 1 171 ? 13.759 16.640 -8.725 1.00 87.31 171 VAL A N 1
ATOM 1374 C CA . VAL A 1 171 ? 13.532 15.532 -9.694 1.00 87.31 171 VAL A CA 1
ATOM 1375 C C . VAL A 1 171 ? 14.513 14.348 -9.554 1.00 87.31 171 VAL A C 1
ATOM 1377 O O . VAL A 1 171 ? 14.218 13.206 -9.913 1.00 87.31 171 VAL A O 1
ATOM 1380 N N . ASN A 1 172 ? 15.694 14.618 -8.993 1.00 88.06 172 ASN A N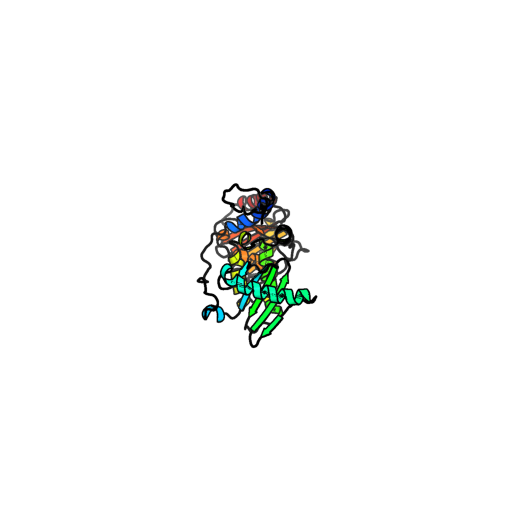 1
ATOM 1381 C CA . ASN A 1 172 ? 16.770 13.660 -8.758 1.00 88.06 172 ASN A CA 1
ATOM 1382 C C . ASN A 1 172 ? 16.859 13.141 -7.306 1.00 88.06 172 ASN A C 1
ATOM 1384 O O . ASN A 1 172 ? 17.868 12.522 -6.955 1.00 88.06 172 ASN A O 1
ATOM 1388 N N . PHE A 1 173 ? 15.849 13.374 -6.462 1.00 91.94 173 PHE A N 1
ATOM 1389 C CA . PHE A 1 173 ? 15.829 12.919 -5.068 1.00 91.94 173 PHE A CA 1
ATOM 1390 C C . PHE A 1 173 ? 15.873 11.385 -4.939 1.00 91.94 173 PHE A C 1
ATOM 1392 O O . PHE A 1 173 ? 15.275 10.657 -5.729 1.00 91.94 173 PHE A O 1
ATOM 1399 N N . ASP A 1 174 ? 16.570 10.887 -3.914 1.00 90.81 174 ASP A N 1
ATOM 1400 C CA . ASP A 1 174 ? 16.617 9.460 -3.578 1.00 90.81 174 ASP A CA 1
ATOM 1401 C C . ASP A 1 174 ? 15.553 9.136 -2.521 1.00 90.81 174 ASP A C 1
ATOM 1403 O O . ASP A 1 174 ? 15.757 9.352 -1.322 1.00 90.81 174 ASP A O 1
ATOM 1407 N N . LEU A 1 175 ? 14.401 8.633 -2.975 1.00 93.00 175 LEU A N 1
ATOM 1408 C CA . LEU A 1 175 ? 13.228 8.408 -2.126 1.00 93.00 175 LEU A CA 1
ATOM 1409 C C . LEU A 1 175 ? 13.463 7.365 -1.019 1.00 93.00 175 LEU A C 1
ATOM 1411 O O . LEU A 1 175 ? 12.809 7.432 0.022 1.00 93.00 175 LEU A O 1
ATOM 1415 N N . ARG A 1 176 ? 14.453 6.472 -1.171 1.00 91.94 176 ARG A N 1
ATOM 1416 C CA . ARG A 1 176 ? 14.845 5.491 -0.138 1.00 91.94 176 ARG A CA 1
ATOM 1417 C C . ARG A 1 176 ? 15.199 6.169 1.187 1.00 91.94 176 ARG A C 1
ATOM 1419 O O . ARG A 1 176 ? 14.909 5.643 2.255 1.00 91.94 176 ARG A O 1
ATOM 1426 N N . ARG A 1 177 ? 15.730 7.397 1.127 1.00 89.44 177 ARG A N 1
ATOM 1427 C CA . ARG A 1 177 ? 16.071 8.225 2.300 1.00 89.44 177 ARG A CA 1
ATOM 1428 C C . ARG A 1 177 ? 14.865 8.640 3.153 1.00 89.44 177 ARG A C 1
ATOM 1430 O O . ARG A 1 177 ? 15.072 9.103 4.269 1.00 89.44 177 ARG A O 1
ATOM 1437 N N . LEU A 1 178 ? 13.642 8.511 2.632 1.00 87.75 178 LEU A N 1
ATOM 1438 C CA . LEU A 1 178 ? 12.382 8.817 3.323 1.00 87.75 178 LEU A CA 1
ATOM 1439 C C . LEU A 1 178 ? 11.514 7.574 3.580 1.00 87.75 178 LEU A C 1
ATOM 1441 O O . LEU A 1 178 ? 10.563 7.659 4.347 1.00 87.75 178 LEU A O 1
ATOM 1445 N N . LEU A 1 179 ? 11.836 6.439 2.954 1.00 87.69 179 LEU A N 1
ATOM 1446 C CA . LEU A 1 179 ? 11.151 5.155 3.148 1.00 87.69 179 LEU A CA 1
ATOM 1447 C C . LEU A 1 179 ? 11.905 4.208 4.100 1.00 87.69 179 LEU A C 1
ATOM 1449 O O . LEU A 1 179 ? 11.348 3.183 4.488 1.00 87.69 179 LEU A O 1
ATOM 1453 N N . GLY A 1 180 ? 13.142 4.541 4.482 1.00 85.69 180 GLY A N 1
ATOM 1454 C CA . GLY A 1 180 ? 14.008 3.706 5.317 1.00 85.69 180 GLY A CA 1
ATOM 1455 C C . GLY A 1 180 ? 13.393 3.315 6.664 1.00 85.69 180 GLY A C 1
ATOM 1456 O O . GLY A 1 180 ? 13.215 4.163 7.532 1.00 85.69 180 GLY A O 1
ATOM 1457 N N . GLY A 1 181 ? 13.121 2.023 6.851 1.00 83.56 181 GLY A N 1
ATOM 1458 C CA . GLY A 1 181 ? 12.393 1.455 7.992 1.00 83.56 181 GLY A CA 1
ATOM 1459 C C . GLY A 1 181 ? 10.940 1.060 7.685 1.00 83.56 181 GLY A C 1
ATOM 1460 O O . GLY A 1 181 ? 10.303 0.425 8.521 1.00 83.56 181 GLY A O 1
ATOM 1461 N N . THR A 1 182 ? 10.414 1.392 6.499 1.00 88.12 182 THR A N 1
ATOM 1462 C CA . THR A 1 182 ? 9.041 1.055 6.059 1.00 88.12 182 THR A CA 1
ATOM 1463 C C . THR A 1 182 ? 8.983 0.025 4.929 1.00 88.12 182 THR A C 1
ATOM 1465 O O . THR A 1 182 ? 7.894 -0.409 4.553 1.00 88.12 182 THR A O 1
ATOM 1468 N N . GLU A 1 183 ? 10.134 -0.428 4.422 1.00 89.81 183 GLU A N 1
ATOM 1469 C CA . GLU A 1 183 ? 10.236 -1.448 3.369 1.00 89.81 183 GLU A CA 1
ATOM 1470 C C . GLU A 1 183 ? 9.556 -2.758 3.787 1.00 89.81 183 GLU A C 1
ATOM 1472 O O . GLU A 1 183 ? 8.872 -3.375 2.975 1.00 89.81 183 GLU A O 1
ATOM 1477 N N . VAL A 1 184 ? 9.612 -3.097 5.082 1.00 91.06 184 VAL A N 1
ATOM 1478 C CA . VAL A 1 184 ? 8.927 -4.251 5.693 1.00 91.06 184 VAL A CA 1
ATOM 1479 C C . VAL A 1 184 ? 7.429 -4.312 5.360 1.00 91.06 184 VAL A C 1
ATOM 1481 O O . VAL A 1 184 ? 6.863 -5.398 5.233 1.00 91.06 184 VAL A O 1
ATOM 1484 N N . PHE A 1 185 ? 6.770 -3.166 5.150 1.00 93.88 185 PHE A N 1
ATOM 1485 C CA . PHE A 1 185 ? 5.366 -3.126 4.746 1.00 93.88 185 PHE A CA 1
ATOM 1486 C C . PHE A 1 185 ? 5.170 -3.499 3.267 1.00 93.88 185 PHE A C 1
ATOM 1488 O O . PHE A 1 185 ? 4.187 -4.165 2.938 1.00 93.88 185 PHE A O 1
ATOM 1495 N N . LEU A 1 186 ? 6.095 -3.119 2.379 1.00 95.94 186 LEU A N 1
ATOM 1496 C CA . LEU A 1 186 ? 6.100 -3.528 0.967 1.00 95.94 186 LEU A CA 1
ATOM 1497 C C . LEU A 1 186 ? 6.459 -5.014 0.836 1.00 95.94 186 LEU A C 1
ATOM 1499 O O . LEU A 1 186 ? 5.778 -5.748 0.119 1.00 95.94 186 LEU A O 1
ATOM 1503 N N . ASP A 1 187 ? 7.464 -5.466 1.591 1.00 94.25 187 ASP A N 1
ATOM 1504 C CA . ASP A 1 187 ? 7.887 -6.865 1.676 1.00 94.25 187 ASP A CA 1
ATOM 1505 C C . ASP A 1 187 ? 6.715 -7.750 2.134 1.00 94.25 187 ASP A C 1
ATOM 1507 O O . ASP A 1 187 ? 6.365 -8.726 1.463 1.00 94.25 187 ASP A O 1
ATOM 1511 N N . SER A 1 188 ? 6.039 -7.357 3.220 1.00 94.81 188 SER A N 1
ATOM 1512 C CA . SER A 1 188 ? 4.847 -8.028 3.751 1.00 94.81 188 SER A CA 1
ATOM 1513 C C . SER A 1 188 ? 3.706 -8.085 2.727 1.00 94.81 188 SER A C 1
ATOM 1515 O O . SER A 1 188 ? 3.226 -9.180 2.425 1.00 94.81 188 SER A O 1
ATOM 1517 N N . LEU A 1 189 ? 3.329 -6.960 2.096 1.00 95.50 189 LEU A N 1
ATOM 1518 C CA . LEU A 1 189 ? 2.320 -6.959 1.023 1.00 95.50 189 LEU A CA 1
ATOM 1519 C C . LEU A 1 189 ? 2.692 -7.902 -0.123 1.00 95.50 189 LEU A C 1
ATOM 1521 O O . LEU A 1 189 ? 1.848 -8.672 -0.578 1.00 95.50 189 LEU A O 1
ATOM 1525 N N . SER A 1 190 ? 3.953 -7.880 -0.562 1.00 95.69 190 SER A N 1
ATOM 1526 C CA . SER A 1 190 ? 4.424 -8.712 -1.673 1.00 95.69 190 SER A CA 1
ATOM 1527 C C . SER A 1 190 ? 4.228 -10.210 -1.415 1.00 95.69 190 SER A C 1
ATOM 1529 O O . SER A 1 190 ? 3.954 -10.966 -2.347 1.00 95.69 190 SER A O 1
ATOM 1531 N N . ASN A 1 191 ? 4.321 -10.625 -0.147 1.00 94.00 191 ASN A N 1
ATOM 1532 C CA . ASN A 1 191 ? 4.105 -11.996 0.304 1.00 94.00 191 ASN A CA 1
ATOM 1533 C C . ASN A 1 191 ? 2.616 -12.296 0.539 1.00 94.00 191 ASN A C 1
ATOM 1535 O O . ASN A 1 191 ? 2.147 -13.378 0.181 1.00 94.00 191 ASN A O 1
ATOM 1539 N N . LEU A 1 192 ? 1.852 -11.337 1.073 1.00 94.25 192 LEU A N 1
ATOM 1540 C CA . LEU A 1 192 ? 0.403 -11.459 1.255 1.00 94.25 192 LEU A CA 1
ATOM 1541 C C . LEU A 1 192 ? -0.338 -11.630 -0.078 1.00 94.25 192 LEU A C 1
ATOM 1543 O O . LEU A 1 192 ? -1.250 -12.447 -0.146 1.00 94.25 192 LEU A O 1
ATOM 1547 N N . PHE A 1 193 ? 0.091 -10.969 -1.158 1.00 95.19 193 PHE A N 1
ATOM 1548 C CA . PHE A 1 193 ? -0.522 -11.114 -2.489 1.00 95.19 193 PHE A CA 1
ATOM 1549 C C . PHE A 1 193 ? -0.542 -12.554 -3.034 1.00 95.19 193 PHE A C 1
ATOM 1551 O O . PHE A 1 193 ? -1.376 -12.866 -3.880 1.00 95.19 193 PHE A O 1
ATOM 1558 N N . SER A 1 194 ? 0.368 -13.422 -2.581 1.00 90.00 194 SER A N 1
ATOM 1559 C CA . SER A 1 194 ? 0.421 -14.841 -2.971 1.00 90.00 194 SER A CA 1
ATOM 1560 C C . SER A 1 194 ? -0.358 -15.770 -2.032 1.00 90.00 194 SER A C 1
ATOM 1562 O O . SER A 1 194 ? -0.511 -16.945 -2.347 1.00 90.00 194 SER A O 1
ATOM 1564 N N . ASN A 1 195 ? -0.824 -15.276 -0.879 1.00 90.69 195 ASN A N 1
ATOM 1565 C CA . ASN A 1 195 ? -1.380 -16.096 0.205 1.00 90.69 195 ASN A CA 1
ATOM 1566 C C . ASN A 1 195 ? -2.785 -15.657 0.661 1.00 90.69 195 ASN A C 1
ATOM 1568 O O . ASN A 1 195 ? -3.516 -16.456 1.245 1.00 90.69 195 ASN A O 1
ATOM 1572 N N . ASP A 1 196 ? -3.188 -14.413 0.391 1.00 92.06 196 ASP A N 1
ATOM 1573 C CA . ASP A 1 196 ? -4.487 -13.864 0.770 1.00 92.06 196 ASP A CA 1
ATOM 1574 C C . ASP A 1 196 ? -5.265 -13.331 -0.443 1.00 92.06 196 ASP A C 1
ATOM 1576 O O . ASP A 1 196 ? -4.873 -12.384 -1.126 1.00 92.06 196 ASP A O 1
ATOM 1580 N N . HIS A 1 197 ? -6.434 -13.925 -0.670 1.00 91.56 197 HIS A N 1
ATOM 1581 C CA . HIS A 1 197 ? -7.341 -13.567 -1.756 1.00 91.56 197 HIS A CA 1
ATOM 1582 C C . HIS A 1 197 ? -8.132 -12.273 -1.470 1.00 91.56 197 HIS A C 1
ATOM 1584 O O . HIS A 1 197 ? -8.767 -11.744 -2.383 1.00 91.56 197 HIS A O 1
ATOM 1590 N N . SER A 1 198 ? -8.077 -11.727 -0.245 1.00 93.50 198 SER A N 1
ATOM 1591 C CA . SER A 1 198 ? -8.690 -10.439 0.136 1.00 93.50 198 SER A CA 1
ATOM 1592 C C . SER A 1 198 ? -8.307 -9.300 -0.818 1.00 93.50 198 SER A C 1
ATOM 1594 O O . SER A 1 198 ? -9.161 -8.520 -1.248 1.00 93.50 198 SER A O 1
ATOM 1596 N N . PHE A 1 199 ? -7.029 -9.253 -1.210 1.00 92.75 199 PHE A N 1
ATOM 1597 C CA . PHE A 1 199 ? -6.445 -8.254 -2.101 1.00 92.75 199 PHE A CA 1
ATOM 1598 C C . PHE A 1 199 ? -7.054 -8.316 -3.504 1.00 92.75 199 PHE A C 1
ATOM 1600 O O . PHE A 1 199 ? -7.495 -7.286 -4.015 1.00 92.75 199 PHE A O 1
ATOM 1607 N N . MET A 1 200 ? -7.140 -9.520 -4.083 1.00 90.88 200 MET A N 1
ATOM 1608 C CA . MET A 1 200 ? -7.763 -9.778 -5.389 1.00 90.88 200 MET A CA 1
ATOM 1609 C C . MET A 1 200 ? -9.267 -9.483 -5.373 1.00 90.88 200 MET A C 1
ATOM 1611 O O . MET A 1 200 ? -9.789 -8.859 -6.290 1.00 90.88 200 MET A O 1
ATOM 1615 N N . LEU A 1 201 ? -9.972 -9.935 -4.334 1.00 92.75 201 LEU A N 1
ATOM 1616 C CA . LEU A 1 201 ? -11.425 -9.792 -4.222 1.00 92.75 201 LEU A CA 1
ATOM 1617 C C . LEU A 1 201 ? -11.859 -8.383 -3.786 1.00 92.75 201 LEU A C 1
ATOM 1619 O O . LEU A 1 201 ? -13.055 -8.103 -3.749 1.00 92.75 201 LEU A O 1
ATOM 1623 N N . SER A 1 202 ? -10.910 -7.507 -3.427 1.00 90.38 202 SER A N 1
ATOM 1624 C CA . SER A 1 202 ? -11.167 -6.214 -2.773 1.00 90.38 202 SER A CA 1
ATOM 1625 C C . SER A 1 202 ? -12.137 -6.342 -1.586 1.00 90.38 202 SER A C 1
ATOM 1627 O O . SER A 1 202 ? -13.036 -5.523 -1.408 1.00 90.38 202 SER A O 1
ATOM 1629 N N . AL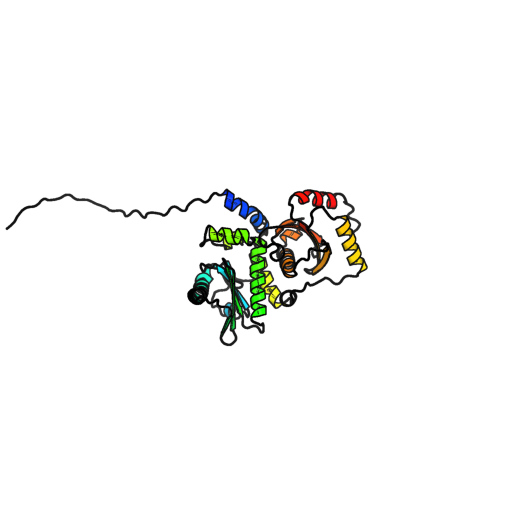A A 1 203 ? -11.963 -7.391 -0.777 1.00 92.94 203 ALA A N 1
ATOM 1630 C CA . ALA A 1 203 ? -12.881 -7.791 0.287 1.00 92.94 203 ALA A CA 1
ATOM 1631 C C . ALA A 1 203 ? -12.133 -8.028 1.606 1.00 92.94 203 ALA A C 1
ATOM 1633 O O . ALA A 1 203 ? -11.015 -8.523 1.599 1.00 92.94 203 ALA A O 1
ATOM 1634 N N . LEU A 1 204 ? -12.758 -7.708 2.742 1.00 91.19 204 LEU A N 1
ATOM 1635 C CA . LEU A 1 204 ? -12.124 -7.771 4.065 1.00 91.19 204 LEU A CA 1
ATOM 1636 C C . LEU A 1 204 ? -12.262 -9.154 4.716 1.00 91.19 204 LEU A C 1
ATOM 1638 O O . LEU A 1 204 ? -13.366 -9.697 4.788 1.00 91.19 204 LEU A O 1
ATOM 1642 N N . GLN A 1 205 ? -11.179 -9.672 5.308 1.00 92.00 205 GLN A N 1
ATOM 1643 C CA . GLN A 1 205 ? -11.281 -10.795 6.245 1.00 92.00 205 GLN A CA 1
ATOM 1644 C C . GLN A 1 205 ? -11.843 -10.318 7.597 1.00 92.00 205 GLN A C 1
ATOM 1646 O O . GLN A 1 205 ? -11.154 -9.670 8.386 1.00 92.00 205 GLN A O 1
ATOM 1651 N N . CYS A 1 206 ? -13.093 -10.673 7.891 1.00 94.19 206 CYS A N 1
ATOM 1652 C CA . CYS A 1 206 ? -13.695 -10.481 9.212 1.00 94.19 206 CYS A CA 1
ATOM 1653 C C . CYS A 1 206 ? -13.423 -11.687 10.123 1.00 94.19 206 CYS A C 1
ATOM 1655 O O . CYS A 1 206 ? -13.550 -12.834 9.691 1.00 94.19 206 CYS A O 1
ATOM 1657 N N . LEU A 1 207 ? -13.133 -11.454 11.407 1.00 95.06 207 LEU A N 1
ATOM 1658 C CA . LEU A 1 207 ? -13.095 -12.535 12.393 1.00 95.06 207 LEU A CA 1
ATOM 1659 C C . LEU A 1 207 ? -14.525 -13.029 12.661 1.00 95.06 207 LEU A C 1
ATOM 1661 O O . LEU A 1 207 ? -15.443 -12.226 12.863 1.00 95.06 207 LEU A O 1
ATOM 1665 N N . ARG A 1 208 ? -14.732 -14.351 12.671 1.00 95.00 208 ARG A N 1
ATOM 1666 C CA . ARG A 1 208 ? -16.024 -14.958 13.016 1.00 95.00 208 ARG A CA 1
ATOM 1667 C C . ARG A 1 208 ? -16.174 -15.015 14.538 1.00 95.00 208 ARG A C 1
ATOM 1669 O O . ARG A 1 208 ? -15.511 -15.806 15.194 1.00 95.00 208 ARG A O 1
ATOM 1676 N N . VAL A 1 209 ? -17.085 -14.204 15.067 1.00 94.62 209 VAL A N 1
ATOM 1677 C CA . VAL A 1 209 ? -17.475 -14.149 16.488 1.00 94.62 209 VAL A CA 1
ATOM 1678 C C . VAL A 1 209 ? -19.000 -14.126 16.607 1.00 94.62 209 VAL A C 1
ATOM 1680 O O . VAL A 1 209 ? -19.685 -13.749 15.651 1.00 94.62 209 VAL A O 1
ATOM 1683 N N . ASN A 1 210 ? -19.531 -14.522 17.766 1.00 97.25 210 ASN A N 1
ATOM 1684 C CA . ASN A 1 210 ? -20.970 -14.508 18.044 1.00 97.25 210 ASN A CA 1
ATOM 1685 C C . ASN A 1 210 ? -21.562 -13.095 17.925 1.00 97.25 210 ASN A C 1
ATOM 1687 O O . ASN A 1 210 ? -20.906 -12.113 18.273 1.00 97.25 210 ASN A O 1
ATOM 1691 N N . LYS A 1 211 ? -22.825 -12.998 17.475 1.00 96.12 211 LYS A N 1
ATOM 1692 C CA . LYS A 1 211 ? -23.511 -11.707 17.292 1.00 96.12 211 LYS A CA 1
ATOM 1693 C C . LYS A 1 211 ? -23.520 -10.891 18.589 1.00 96.12 211 LYS A C 1
ATOM 1695 O O . LYS A 1 211 ? -23.060 -9.761 18.557 1.00 96.12 211 LYS A O 1
ATOM 1700 N N . SER A 1 212 ? -23.930 -11.496 19.711 1.00 97.69 212 SER A N 1
ATOM 1701 C CA . SER A 1 212 ? -23.943 -10.834 21.029 1.00 97.69 212 SER A CA 1
ATOM 1702 C C . SER A 1 212 ? -22.592 -10.207 21.374 1.00 97.69 212 SER A C 1
ATOM 1704 O O . SER A 1 212 ? -22.538 -9.031 21.702 1.00 97.69 212 SER A O 1
ATOM 1706 N N . VAL A 1 213 ? -21.491 -10.947 21.202 1.00 95.50 213 VAL A N 1
ATOM 1707 C CA . VAL A 1 213 ? -20.136 -10.449 21.493 1.00 95.50 213 VAL A CA 1
ATOM 1708 C C . VAL A 1 213 ? -19.764 -9.282 20.571 1.00 95.50 213 VAL A C 1
ATOM 1710 O O . VAL A 1 213 ? -19.229 -8.280 21.032 1.00 95.50 213 VAL A O 1
ATOM 1713 N N . ARG A 1 214 ? -20.096 -9.355 19.273 1.00 95.94 214 ARG A N 1
ATOM 1714 C CA . ARG A 1 214 ? -19.868 -8.239 18.335 1.00 95.94 214 ARG A CA 1
ATOM 1715 C C . ARG A 1 214 ? -20.710 -7.008 18.678 1.00 95.94 214 ARG A C 1
ATOM 1717 O O . ARG A 1 214 ? -20.211 -5.894 18.541 1.00 95.94 214 ARG A O 1
ATOM 1724 N N . ASP A 1 215 ? -21.956 -7.207 19.103 1.00 95.69 215 ASP A N 1
ATOM 1725 C CA . ASP A 1 215 ? -22.847 -6.131 19.541 1.00 95.69 215 ASP A CA 1
ATOM 1726 C C . ASP A 1 215 ? -22.317 -5.483 20.835 1.00 95.69 215 ASP A C 1
ATOM 1728 O O . ASP A 1 215 ? -22.275 -4.261 20.914 1.00 95.69 215 ASP A O 1
ATOM 1732 N N . GLN A 1 216 ? -21.845 -6.280 21.804 1.00 95.75 216 GLN A N 1
ATOM 1733 C CA . GLN A 1 216 ? -21.250 -5.811 23.065 1.00 95.75 216 GLN A CA 1
ATOM 1734 C C . GLN A 1 216 ? -19.980 -4.982 22.821 1.00 95.75 216 GLN A C 1
ATOM 1736 O O . GLN A 1 216 ? -19.900 -3.850 23.288 1.00 95.75 216 GLN A O 1
ATOM 1741 N N . ILE A 1 217 ? -19.034 -5.480 22.012 1.00 93.50 217 ILE A N 1
ATOM 1742 C CA . ILE A 1 217 ? -17.840 -4.708 21.612 1.00 93.50 217 ILE A CA 1
ATOM 1743 C C . ILE A 1 217 ? -18.258 -3.432 20.853 1.00 93.50 217 ILE A C 1
ATOM 1745 O O . ILE A 1 217 ? -17.667 -2.372 21.038 1.00 93.50 217 ILE A O 1
ATOM 1749 N N . GLY A 1 218 ? -19.300 -3.503 20.017 1.00 93.06 218 GLY A N 1
ATOM 1750 C CA . GLY A 1 218 ? -19.870 -2.336 19.340 1.00 93.06 218 GLY A CA 1
ATOM 1751 C C . GLY A 1 218 ? -20.476 -1.295 20.292 1.00 93.06 218 GLY A C 1
ATOM 1752 O O . GLY A 1 218 ? -20.371 -0.103 20.009 1.00 93.06 218 GLY A O 1
ATOM 1753 N N . GLY A 1 219 ? -21.067 -1.733 21.408 1.00 93.12 219 GLY A N 1
ATOM 1754 C CA . GLY A 1 219 ? -21.554 -0.884 22.499 1.00 93.12 219 GLY A CA 1
ATOM 1755 C C . GLY A 1 219 ? -20.412 -0.148 23.190 1.00 93.12 219 GLY A C 1
ATOM 1756 O O . GLY A 1 219 ? -20.372 1.077 23.127 1.00 93.12 219 GLY A O 1
ATOM 1757 N N . ILE A 1 220 ? -19.420 -0.889 23.695 1.00 90.88 220 ILE A N 1
ATOM 1758 C CA . ILE A 1 220 ? -18.242 -0.344 24.396 1.00 90.88 220 ILE A CA 1
ATOM 1759 C C . ILE A 1 220 ? -17.512 0.702 23.531 1.00 90.88 220 ILE A C 1
ATOM 1761 O O . ILE A 1 220 ? -17.218 1.802 23.989 1.00 90.88 220 ILE A O 1
ATOM 1765 N N . LEU A 1 221 ? -17.293 0.420 22.238 1.00 89.38 221 LEU A N 1
ATOM 1766 C CA . LEU A 1 221 ? -16.688 1.386 21.302 1.00 89.38 221 LEU A CA 1
ATOM 1767 C C . LEU A 1 221 ? -17.558 2.624 21.027 1.00 89.38 221 LEU A C 1
ATOM 1769 O O . LEU A 1 221 ? -17.040 3.629 20.544 1.00 89.38 221 LEU A O 1
ATOM 1773 N N . THR A 1 222 ? -18.873 2.535 21.239 1.00 89.25 222 THR A N 1
ATOM 1774 C CA . THR A 1 222 ? -19.821 3.650 21.072 1.00 89.25 222 THR A CA 1
ATOM 1775 C C . THR A 1 222 ? -19.921 4.495 22.343 1.00 89.25 222 THR A C 1
ATOM 1777 O O . THR A 1 222 ? -20.149 5.699 22.240 1.00 89.25 222 THR A O 1
ATOM 1780 N N . GLU A 1 223 ? -19.722 3.881 23.509 1.00 86.44 223 GLU A N 1
ATOM 1781 C CA . GLU A 1 223 ? -19.656 4.528 24.822 1.00 86.44 223 GLU A CA 1
ATOM 1782 C C . GLU A 1 223 ? -18.324 5.279 24.978 1.00 86.44 223 GLU A C 1
ATOM 1784 O O . GLU A 1 223 ? -18.334 6.504 25.085 1.00 86.44 223 GLU A O 1
ATOM 1789 N N . GLY A 1 224 ? -17.183 4.601 24.802 1.00 78.88 224 GLY A N 1
ATOM 1790 C CA . GLY A 1 224 ? -15.835 5.198 24.759 1.00 78.88 224 GLY A CA 1
ATOM 1791 C C . GLY A 1 224 ? -15.521 5.997 23.481 1.00 78.88 224 GLY A C 1
ATOM 1792 O O . GLY A 1 224 ? -14.376 6.045 23.022 1.00 78.88 224 GLY A O 1
ATOM 1793 N N . LYS A 1 225 ? -16.533 6.584 22.830 1.00 78.69 225 LYS A N 1
ATOM 1794 C CA . LYS A 1 225 ? -16.388 7.236 21.524 1.00 78.69 225 LYS A CA 1
ATOM 1795 C C . LYS A 1 225 ? -16.010 8.715 21.646 1.00 78.69 225 LYS A C 1
ATOM 1797 O O . LYS A 1 225 ? -16.865 9.603 21.566 1.00 78.69 225 LYS A O 1
ATOM 1802 N N . VAL A 1 226 ? -14.707 8.976 21.676 1.00 74.62 226 VAL A N 1
ATOM 1803 C CA . VAL A 1 226 ? -14.135 10.333 21.675 1.00 74.62 226 VAL A CA 1
ATOM 1804 C C . VAL A 1 226 ? -14.626 11.196 20.499 1.00 74.62 226 VAL A C 1
ATOM 1806 O O . VAL A 1 226 ? -14.894 10.715 19.385 1.00 74.62 226 VAL A O 1
ATOM 1809 N N . LYS A 1 227 ? -14.749 12.506 20.754 1.00 73.88 227 LYS A N 1
ATOM 1810 C CA . LYS A 1 227 ? -15.197 13.533 19.801 1.00 73.88 227 LYS A CA 1
ATOM 1811 C C . LYS A 1 227 ? -14.304 13.556 18.557 1.00 73.88 227 LYS A C 1
ATOM 1813 O O . LYS A 1 227 ? -13.147 13.166 18.596 1.00 73.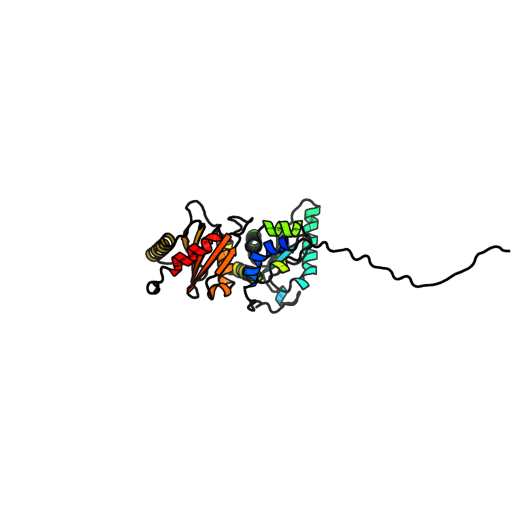88 227 LYS A O 1
ATOM 1818 N N . ASN A 1 228 ? -14.842 13.992 17.418 1.00 74.62 228 ASN A N 1
ATOM 1819 C CA . ASN A 1 228 ? -14.114 14.137 16.142 1.00 74.62 228 ASN A CA 1
ATOM 1820 C C . ASN A 1 228 ? -13.389 12.873 15.600 1.00 74.62 228 ASN A C 1
ATOM 1822 O O . ASN A 1 228 ? -12.733 12.948 14.562 1.00 74.62 228 ASN A O 1
ATOM 1826 N N . SER A 1 229 ? -13.541 11.703 16.233 1.00 82.75 229 SER A N 1
ATOM 1827 C CA . SER A 1 229 ? -13.077 10.420 15.697 1.00 82.75 229 SER A CA 1
ATOM 1828 C C . SER A 1 229 ? -13.824 10.062 14.404 1.00 82.75 229 SER A C 1
ATOM 1830 O O . SER A 1 229 ? -15.055 10.147 14.324 1.00 82.75 229 SER A O 1
ATOM 1832 N N . LEU A 1 230 ? -13.078 9.648 13.376 1.00 88.75 230 LEU A N 1
ATOM 1833 C CA . LEU A 1 230 ? -13.641 9.136 12.124 1.00 88.75 230 LEU A CA 1
ATOM 1834 C C . LEU A 1 230 ? -14.035 7.664 12.252 1.00 88.75 230 LEU A C 1
ATOM 1836 O O . LEU A 1 230 ? -15.096 7.267 11.774 1.00 88.75 230 LEU A O 1
ATOM 1840 N N . TYR A 1 231 ? -13.166 6.859 12.865 1.00 91.62 231 TYR A N 1
ATOM 1841 C CA . TYR A 1 231 ? -13.295 5.404 12.924 1.00 91.62 231 TYR A CA 1
ATOM 1842 C C . TYR A 1 231 ? -12.758 4.873 14.252 1.00 91.62 231 TYR A C 1
ATOM 1844 O O . TYR A 1 231 ? -11.714 5.334 14.709 1.00 91.62 231 TYR A O 1
ATOM 1852 N N . ALA A 1 232 ? -13.424 3.867 14.817 1.00 92.62 232 ALA A N 1
ATOM 1853 C CA . ALA A 1 232 ? -12.866 3.017 15.868 1.00 92.62 232 ALA A CA 1
ATOM 1854 C C . ALA A 1 232 ? -12.999 1.553 15.431 1.00 92.62 232 ALA A C 1
ATOM 1856 O O . ALA A 1 232 ? -14.045 1.137 14.926 1.00 92.62 232 ALA A O 1
ATOM 1857 N N . ILE A 1 233 ? -11.915 0.792 15.537 1.00 94.75 233 ILE A N 1
ATOM 1858 C CA . ILE A 1 233 ? -11.735 -0.494 14.861 1.00 94.75 233 ILE A CA 1
ATOM 1859 C C . ILE A 1 233 ? -11.142 -1.480 15.859 1.00 94.75 233 ILE A C 1
ATOM 1861 O O . ILE A 1 233 ? -10.165 -1.150 16.520 1.00 94.75 233 ILE A O 1
ATOM 1865 N N . VAL A 1 234 ? -11.687 -2.692 15.938 1.00 95.31 234 VAL A N 1
ATOM 1866 C CA . VAL A 1 234 ? -11.045 -3.795 16.671 1.00 95.31 234 VAL A CA 1
ATOM 1867 C C . VAL A 1 234 ? -10.543 -4.809 15.660 1.00 95.31 234 VAL A C 1
ATOM 1869 O O . VAL A 1 234 ? -11.314 -5.316 14.835 1.00 95.31 234 VAL A O 1
ATOM 1872 N N . VAL A 1 235 ? -9.246 -5.085 15.723 1.00 95.12 235 VAL A N 1
ATOM 1873 C CA . VAL A 1 235 ? -8.519 -6.006 14.850 1.00 95.12 235 VAL A CA 1
ATOM 1874 C C . VAL A 1 235 ? -7.953 -7.120 15.720 1.00 95.12 235 VAL A C 1
ATOM 1876 O O . VAL A 1 235 ? -7.377 -6.854 16.767 1.00 95.12 235 VAL A O 1
ATOM 1879 N N . SER A 1 236 ? -8.118 -8.371 15.302 1.00 93.44 236 SER A N 1
ATOM 1880 C CA . SER A 1 236 ? -7.547 -9.525 16.000 1.00 93.44 236 SER A CA 1
ATOM 1881 C C . SER A 1 236 ? -7.049 -10.538 14.979 1.00 93.44 236 SER A C 1
ATOM 1883 O O . SER A 1 236 ? -7.771 -10.856 14.029 1.00 93.44 236 SER A O 1
ATOM 1885 N N . LYS A 1 237 ? -5.807 -11.014 15.127 1.00 89.75 237 LYS A N 1
ATOM 1886 C CA . LYS A 1 237 ? -5.159 -11.968 14.199 1.00 89.75 237 LYS A CA 1
ATOM 1887 C C . LYS A 1 237 ? -5.167 -11.474 12.747 1.00 89.75 237 LYS A C 1
ATOM 1889 O O . LYS A 1 237 ? -5.489 -12.220 11.823 1.00 89.75 237 LYS A O 1
ATOM 1894 N N . GLY A 1 238 ? -4.910 -10.175 12.560 1.00 87.12 238 GLY A N 1
ATOM 1895 C CA . GLY A 1 238 ? -4.971 -9.483 11.266 1.00 87.12 238 GLY A CA 1
ATOM 1896 C C . GLY A 1 238 ? -6.374 -9.353 10.648 1.00 87.12 238 GLY A C 1
ATOM 1897 O O . GLY A 1 238 ? -6.486 -8.963 9.487 1.00 87.12 238 GLY A O 1
ATOM 1898 N N . ARG A 1 239 ? -7.447 -9.690 11.380 1.00 92.81 239 ARG A N 1
ATOM 1899 C CA . ARG A 1 239 ? -8.835 -9.719 10.886 1.00 92.81 239 ARG A CA 1
ATOM 1900 C C . ARG A 1 239 ? -9.733 -8.716 11.595 1.00 92.81 239 ARG A C 1
ATOM 1902 O O . ARG A 1 239 ? -9.588 -8.453 12.786 1.00 92.81 239 ARG A O 1
ATOM 1909 N N . LEU A 1 240 ? -10.733 -8.212 10.876 1.00 95.69 240 LEU A N 1
ATOM 1910 C CA . LEU A 1 240 ? -11.684 -7.233 11.398 1.00 95.69 240 LEU A CA 1
ATOM 1911 C C . LEU A 1 240 ? -12.700 -7.876 12.360 1.00 95.69 240 LEU A C 1
ATOM 1913 O O . LEU A 1 240 ? -13.551 -8.667 11.940 1.00 95.69 240 LEU A O 1
ATOM 1917 N N . VAL A 1 241 ? -12.663 -7.501 13.639 1.00 96.06 241 VAL A N 1
ATOM 1918 C CA . VAL A 1 241 ? -13.654 -7.920 14.645 1.00 96.06 241 VAL A CA 1
ATOM 1919 C C . VAL A 1 241 ? -14.878 -7.008 14.592 1.00 96.06 241 VAL A C 1
ATOM 1921 O O . VAL A 1 241 ? -15.999 -7.495 14.456 1.00 96.06 241 VAL A O 1
ATOM 1924 N N . THR A 1 242 ? -14.690 -5.686 14.626 1.00 94.81 242 THR A N 1
ATOM 1925 C CA . THR A 1 242 ? -15.770 -4.708 14.408 1.00 94.81 242 THR A CA 1
ATOM 1926 C C . THR A 1 242 ? -15.230 -3.339 13.973 1.00 94.81 242 THR A C 1
ATOM 1928 O O . THR A 1 242 ? -14.044 -3.056 14.135 1.00 94.81 242 THR A O 1
ATOM 1931 N N . LEU A 1 243 ? -16.101 -2.505 13.396 1.00 93.69 243 LEU A N 1
ATOM 1932 C CA . LEU A 1 243 ? -15.797 -1.165 12.881 1.00 93.69 243 LEU A CA 1
ATOM 1933 C C . LEU A 1 243 ? -16.946 -0.205 13.212 1.00 93.69 243 LEU A C 1
ATOM 1935 O O . LEU A 1 243 ? -18.003 -0.256 12.578 1.00 93.69 243 LEU A O 1
ATOM 1939 N N . LEU A 1 244 ? -16.714 0.712 14.148 1.00 92.00 244 LEU A N 1
ATOM 1940 C CA . LEU A 1 244 ? -17.571 1.869 14.373 1.00 92.00 244 LEU A CA 1
ATOM 1941 C C . LEU A 1 244 ? -17.204 2.976 13.374 1.00 92.00 244 LEU A C 1
ATOM 1943 O O . LEU A 1 244 ? -16.035 3.339 13.227 1.00 92.00 244 LEU A O 1
ATOM 1947 N N . ARG A 1 245 ? -18.208 3.509 12.668 1.00 89.94 245 ARG A N 1
ATOM 1948 C CA . ARG A 1 245 ? -18.043 4.569 11.659 1.00 89.94 245 ARG A CA 1
ATOM 1949 C C . ARG A 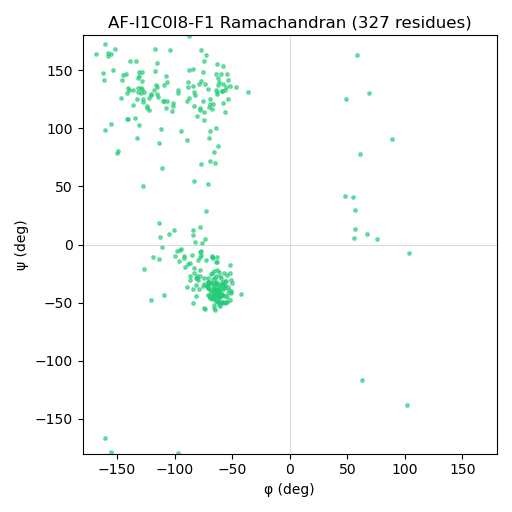1 245 ? -19.315 5.412 11.486 1.00 89.94 245 ARG A C 1
ATOM 1951 O O . ARG A 1 245 ? -20.415 4.864 11.603 1.00 89.94 245 ARG A O 1
ATOM 1958 N N . PRO A 1 246 ? -19.219 6.705 11.123 1.00 83.62 246 PRO A N 1
ATOM 1959 C CA . PRO A 1 246 ? -20.367 7.495 10.689 1.00 83.62 246 PRO A CA 1
ATOM 1960 C C . PRO A 1 246 ? -21.051 6.858 9.471 1.00 83.62 246 PRO A C 1
ATOM 1962 O O . PRO A 1 246 ? -20.385 6.434 8.527 1.00 83.62 246 PRO A O 1
ATOM 1965 N N . ARG A 1 247 ? -22.393 6.835 9.444 1.00 76.69 247 ARG A N 1
ATOM 1966 C CA . ARG A 1 247 ? -23.189 6.088 8.440 1.00 76.69 247 ARG A CA 1
ATOM 1967 C C . ARG A 1 247 ? -22.860 6.397 6.969 1.00 76.69 247 ARG A C 1
ATOM 1969 O O . ARG A 1 247 ? -23.083 5.537 6.126 1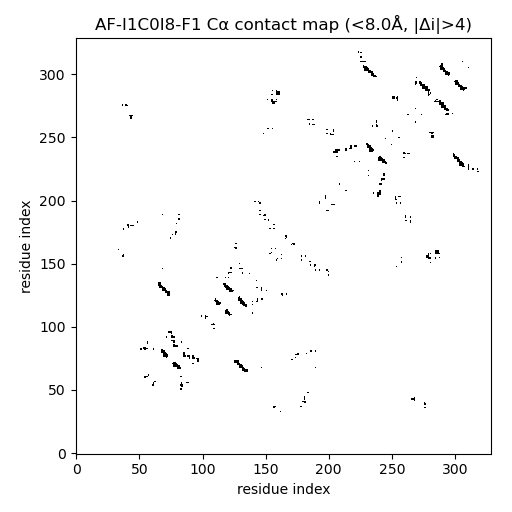.00 76.69 247 ARG A O 1
ATOM 1976 N N . LYS A 1 248 ? -22.350 7.596 6.659 1.00 76.75 248 LYS A N 1
ATOM 1977 C CA . LYS A 1 248 ? -21.990 8.034 5.294 1.00 76.75 248 LYS A CA 1
ATOM 1978 C C . LYS A 1 248 ? -20.510 7.828 4.922 1.00 76.75 248 LYS A C 1
ATOM 1980 O O . LYS A 1 248 ? -20.144 8.097 3.786 1.00 76.75 248 LYS A O 1
ATOM 1985 N N . HIS A 1 249 ? -19.664 7.367 5.845 1.00 77.50 249 HIS A N 1
ATOM 1986 C CA . HIS A 1 249 ? -18.211 7.295 5.658 1.00 77.50 249 HIS A CA 1
ATOM 1987 C C . HIS A 1 249 ? -17.740 5.835 5.617 1.00 77.50 249 HIS A C 1
ATOM 1989 O O . HIS A 1 249 ? -17.366 5.250 6.632 1.00 77.50 249 HIS A O 1
ATOM 1995 N N . SER A 1 250 ? -17.756 5.226 4.432 1.00 82.19 250 SER A N 1
ATOM 1996 C CA . SER A 1 250 ? -17.204 3.887 4.204 1.00 82.19 250 SER A CA 1
ATOM 1997 C C . SER A 1 250 ? -15.692 3.936 3.966 1.00 82.19 250 SER A C 1
ATOM 1999 O O . SER A 1 250 ? -15.252 4.501 2.968 1.00 82.19 250 SER A O 1
ATOM 2001 N N . LEU A 1 251 ? -14.908 3.283 4.829 1.00 88.69 251 LEU A N 1
ATOM 2002 C CA . LEU A 1 251 ? -13.524 2.919 4.503 1.00 88.69 251 LEU A CA 1
ATOM 2003 C C . LEU A 1 251 ? -13.498 1.957 3.310 1.00 88.69 251 LEU A C 1
ATOM 2005 O O . LEU A 1 251 ? -14.296 1.017 3.254 1.00 88.69 251 LEU A O 1
ATOM 2009 N N . HIS A 1 252 ? -12.567 2.183 2.383 1.00 93.69 252 HIS A N 1
ATOM 2010 C CA . HIS A 1 252 ? -12.307 1.267 1.277 1.00 93.69 252 HIS A CA 1
ATOM 2011 C C . HIS A 1 252 ? -11.486 0.062 1.778 1.00 93.69 252 HIS A C 1
ATOM 2013 O O . HIS A 1 252 ? -10.558 0.269 2.565 1.00 93.69 252 HIS A O 1
ATOM 2019 N N . PRO A 1 253 ? -11.755 -1.178 1.323 1.00 94.81 253 PRO A N 1
ATOM 2020 C CA . PRO A 1 253 ? -11.031 -2.369 1.778 1.00 94.81 253 PRO A CA 1
ATOM 2021 C C . PRO A 1 253 ? -9.506 -2.261 1.670 1.00 94.81 253 PRO A C 1
ATOM 2023 O O . PRO A 1 253 ? -8.809 -2.627 2.610 1.00 94.81 253 PRO A O 1
ATOM 2026 N N . SER A 1 254 ? -8.982 -1.656 0.595 1.00 95.81 254 SER A N 1
ATOM 2027 C CA . SER A 1 254 ? -7.532 -1.458 0.442 1.00 95.81 254 SER A CA 1
ATOM 2028 C C . SER A 1 254 ? -6.894 -0.639 1.564 1.00 95.81 254 SER A C 1
ATOM 2030 O O . SER A 1 254 ? -5.802 -0.972 2.004 1.00 95.81 254 SER A O 1
ATOM 2032 N N . ASP A 1 255 ? -7.562 0.410 2.044 1.00 96.31 255 ASP A N 1
ATOM 2033 C CA . ASP A 1 255 ? -7.017 1.306 3.072 1.00 96.31 255 ASP A CA 1
ATOM 2034 C C . ASP A 1 255 ? -6.963 0.594 4.434 1.00 96.31 255 ASP A C 1
ATOM 2036 O O . ASP A 1 255 ? -6.037 0.794 5.217 1.00 96.31 255 ASP A O 1
ATOM 2040 N N . LEU A 1 256 ? -7.915 -0.312 4.674 1.00 95.50 256 LEU A N 1
ATOM 2041 C CA . LEU A 1 256 ? -7.902 -1.230 5.811 1.00 95.50 256 LEU A CA 1
ATOM 2042 C C . LEU A 1 256 ? -6.842 -2.332 5.663 1.00 95.50 256 LEU A C 1
ATOM 2044 O O . LEU A 1 256 ? -6.213 -2.684 6.654 1.00 95.50 256 LEU A O 1
ATOM 2048 N N . HIS A 1 257 ? -6.577 -2.838 4.454 1.00 96.00 257 HIS A N 1
ATOM 2049 C CA . HIS A 1 257 ? -5.475 -3.783 4.228 1.00 96.00 257 HIS A CA 1
ATOM 2050 C C . HIS A 1 257 ? -4.108 -3.141 4.509 1.00 96.00 257 HIS A C 1
ATOM 2052 O O . HIS A 1 257 ? -3.263 -3.780 5.127 1.00 96.00 257 HIS A O 1
ATOM 2058 N N . LEU A 1 258 ? -3.903 -1.871 4.132 1.00 95.44 258 LEU A N 1
ATOM 2059 C CA . LEU A 1 258 ? -2.692 -1.115 4.486 1.00 95.44 258 LEU A CA 1
ATOM 2060 C C . LEU A 1 258 ? -2.562 -0.930 6.005 1.00 95.44 258 LEU A C 1
ATOM 2062 O O . LEU A 1 258 ? -1.483 -1.140 6.553 1.00 95.44 258 LEU A O 1
ATOM 2066 N N . LEU A 1 259 ? -3.661 -0.605 6.696 1.00 94.94 259 LEU A N 1
ATOM 2067 C CA . LEU A 1 259 ? -3.689 -0.525 8.159 1.00 94.94 259 LEU A CA 1
ATOM 2068 C C . LEU A 1 259 ? -3.336 -1.871 8.814 1.00 94.94 259 LEU A C 1
ATOM 2070 O O . LEU A 1 259 ? -2.479 -1.910 9.692 1.00 94.94 259 LEU A O 1
ATOM 2074 N N . PHE A 1 260 ? -3.956 -2.978 8.396 1.00 94.12 260 PHE A N 1
ATOM 2075 C CA . PHE A 1 260 ? -3.692 -4.299 8.982 1.00 94.12 260 PHE A CA 1
ATOM 2076 C C . PHE A 1 260 ? -2.264 -4.778 8.679 1.00 94.12 260 PHE A C 1
ATOM 2078 O O . PHE A 1 260 ? -1.610 -5.351 9.545 1.00 94.12 260 PHE A O 1
ATOM 2085 N N . ASN A 1 261 ? -1.744 -4.476 7.487 1.00 93.56 261 ASN A N 1
ATOM 2086 C CA . ASN A 1 261 ? -0.350 -4.722 7.126 1.00 93.56 261 ASN A CA 1
ATOM 2087 C C . ASN A 1 261 ? 0.627 -3.912 8.000 1.00 93.56 261 ASN A C 1
ATOM 2089 O O . ASN A 1 261 ? 1.643 -4.444 8.438 1.00 93.56 261 ASN A O 1
ATOM 2093 N N . MET A 1 262 ? 0.295 -2.655 8.313 1.00 91.44 262 MET A N 1
ATOM 2094 C CA . MET A 1 262 ? 1.080 -1.812 9.218 1.00 91.44 262 MET A CA 1
ATOM 2095 C C . MET A 1 262 ? 1.071 -2.344 10.663 1.00 91.44 262 MET A C 1
ATOM 2097 O O . MET A 1 262 ? 2.124 -2.382 11.297 1.00 91.44 262 MET A O 1
ATOM 2101 N N . LEU A 1 263 ? -0.089 -2.787 11.167 1.00 89.94 263 LEU A N 1
ATOM 2102 C CA . LEU A 1 263 ? -0.228 -3.402 12.496 1.00 89.94 263 LEU A CA 1
ATOM 2103 C C . LEU A 1 263 ? 0.614 -4.680 12.617 1.00 89.94 263 LEU A C 1
ATOM 2105 O O . LEU A 1 263 ? 1.443 -4.786 13.518 1.00 89.94 263 LEU A O 1
ATOM 2109 N N . ASN A 1 264 ? 0.435 -5.616 11.680 1.00 85.75 264 ASN A N 1
ATOM 2110 C CA . ASN A 1 264 ? 1.117 -6.912 11.683 1.00 85.75 264 ASN A CA 1
ATOM 2111 C C . ASN A 1 264 ? 2.628 -6.779 11.404 1.00 85.75 264 ASN A C 1
ATOM 2113 O O . ASN A 1 264 ? 3.428 -7.559 11.915 1.00 85.75 264 ASN A O 1
ATOM 2117 N N . GLY A 1 265 ? 3.025 -5.802 10.581 1.00 78.81 265 GLY A N 1
ATOM 2118 C CA . GLY A 1 265 ? 4.407 -5.599 10.141 1.00 78.81 265 GLY A CA 1
ATOM 2119 C C . GLY A 1 265 ? 5.331 -4.940 11.169 1.00 78.81 265 GLY A C 1
ATOM 2120 O O . GLY A 1 265 ? 6.524 -4.819 10.902 1.00 78.81 265 GLY A O 1
ATOM 2121 N N . SER A 1 266 ? 4.823 -4.500 12.329 1.00 73.94 266 SER A N 1
ATOM 2122 C CA . SER A 1 266 ? 5.632 -3.805 13.337 1.00 73.94 266 SER A CA 1
ATOM 2123 C C . SER A 1 266 ? 5.282 -4.186 14.778 1.00 73.94 266 SER A C 1
ATOM 2125 O O . SER A 1 266 ? 4.297 -3.729 15.364 1.00 73.94 266 SER A O 1
ATOM 2127 N N . LYS A 1 267 ? 6.191 -4.938 15.413 1.00 72.62 267 LYS A N 1
ATOM 2128 C CA . LYS A 1 267 ? 6.116 -5.252 16.850 1.00 72.62 267 LYS A CA 1
ATOM 2129 C C . LYS A 1 267 ? 6.310 -4.033 17.763 1.00 72.62 267 LYS A C 1
ATOM 2131 O O . LYS A 1 267 ? 6.001 -4.117 18.946 1.00 72.62 267 LYS A O 1
ATOM 2136 N N . THR A 1 268 ? 6.749 -2.882 17.239 1.00 71.38 268 THR A N 1
ATOM 2137 C CA . THR A 1 268 ? 6.858 -1.627 18.011 1.00 71.38 268 THR A CA 1
ATOM 2138 C C . THR A 1 268 ? 5.510 -1.165 18.573 1.00 71.38 268 THR A C 1
ATOM 2140 O O . THR A 1 268 ? 5.483 -0.531 19.623 1.00 71.38 268 THR A O 1
ATOM 2143 N N . PHE A 1 269 ? 4.396 -1.527 17.928 1.00 73.69 269 PHE A N 1
ATOM 2144 C CA . PHE A 1 269 ? 3.050 -1.210 18.413 1.00 73.69 269 PHE A CA 1
ATOM 2145 C C . PHE A 1 269 ? 2.545 -2.135 19.534 1.00 73.69 269 PHE A C 1
ATOM 2147 O O . PHE A 1 269 ? 1.544 -1.814 20.157 1.00 73.69 269 PHE A O 1
ATOM 2154 N N . HIS A 1 270 ? 3.203 -3.272 19.795 1.00 71.50 270 HIS A N 1
ATOM 2155 C CA . HIS A 1 270 ? 2.734 -4.257 20.785 1.00 71.50 270 HIS A CA 1
ATOM 2156 C C . HIS A 1 270 ? 3.263 -3.970 22.205 1.00 71.50 270 HIS A C 1
ATOM 2158 O O . HIS A 1 270 ? 2.758 -4.521 23.175 1.00 71.50 270 HIS A O 1
ATOM 2164 N N . SER A 1 271 ? 4.309 -3.143 22.345 1.00 64.12 271 SER A N 1
ATOM 2165 C CA . SER A 1 271 ? 4.990 -2.897 23.630 1.00 64.12 271 SER A CA 1
ATOM 2166 C C . SER A 1 271 ? 4.454 -1.708 24.438 1.00 64.12 271 SER A C 1
ATOM 2168 O O . SER A 1 271 ? 4.879 -1.517 25.574 1.00 64.12 271 SER A O 1
ATOM 2170 N N . ALA A 1 272 ? 3.605 -0.875 23.837 1.00 66.44 272 ALA A N 1
ATOM 2171 C CA . ALA A 1 272 ? 2.965 0.289 24.449 1.00 66.44 272 ALA A CA 1
ATOM 2172 C C . ALA A 1 272 ? 1.854 0.807 23.523 1.00 66.44 272 ALA A C 1
ATOM 2174 O O . ALA A 1 272 ? 1.868 0.522 22.324 1.00 66.44 272 ALA A O 1
ATOM 2175 N N . GLU A 1 273 ? 0.963 1.644 24.054 1.00 81.12 273 GLU A N 1
ATOM 2176 C CA . GLU A 1 273 ? 0.126 2.517 23.231 1.00 81.12 273 GLU A CA 1
ATOM 2177 C C . GLU A 1 273 ? 0.971 3.327 22.239 1.00 81.12 273 GLU A C 1
ATOM 2179 O O . GLU A 1 273 ? 2.019 3.886 22.582 1.00 81.12 273 GLU A O 1
ATOM 2184 N N . ALA A 1 274 ? 0.499 3.414 20.999 1.00 82.75 274 ALA A N 1
ATOM 2185 C CA . ALA A 1 274 ? 1.224 4.050 19.917 1.00 82.75 274 ALA A CA 1
ATOM 2186 C C . ALA A 1 274 ? 0.353 5.024 19.126 1.00 82.75 274 ALA A C 1
ATOM 2188 O O . ALA A 1 274 ? -0.821 4.787 18.848 1.00 82.75 274 ALA A O 1
ATOM 2189 N N . TRP A 1 275 ? 0.984 6.116 18.706 1.00 81.88 275 TRP A N 1
ATOM 2190 C CA . TRP A 1 275 ? 0.383 7.159 17.888 1.00 81.88 275 TRP A CA 1
ATOM 2191 C C . TRP A 1 275 ? 1.202 7.304 16.613 1.00 81.88 275 TRP A C 1
ATOM 2193 O O . TRP A 1 275 ? 2.376 7.673 16.670 1.00 81.88 275 TRP A O 1
ATOM 2203 N N . THR A 1 276 ? 0.591 7.009 15.466 1.00 86.88 276 THR A N 1
ATOM 2204 C CA . THR A 1 276 ? 1.242 7.103 14.154 1.00 86.88 276 THR A CA 1
ATOM 2205 C C . THR A 1 276 ? 0.386 7.913 13.170 1.00 86.88 276 THR A C 1
ATOM 2207 O O . THR A 1 276 ? -0.834 7.735 13.116 1.00 86.88 276 THR A O 1
ATOM 2210 N N . PRO A 1 277 ? 0.969 8.851 12.405 1.00 90.38 277 PRO A N 1
ATOM 2211 C CA . PRO A 1 277 ? 0.285 9.504 11.303 1.00 90.38 277 PRO A CA 1
ATOM 2212 C C . PRO A 1 277 ? 0.203 8.550 10.108 1.00 90.38 277 PRO A C 1
ATOM 2214 O O . PRO A 1 277 ? 1.213 8.072 9.604 1.00 90.38 277 PRO A O 1
ATOM 2217 N N . LEU A 1 278 ? -1.011 8.301 9.629 1.00 92.25 278 LEU A N 1
ATOM 2218 C CA . LEU A 1 278 ? -1.300 7.347 8.564 1.00 92.25 278 LEU A CA 1
ATOM 2219 C C . LEU A 1 278 ? -2.122 8.031 7.473 1.00 92.25 278 LEU A C 1
ATOM 2221 O O . LEU A 1 278 ? -3.204 8.553 7.738 1.00 92.25 278 LEU A O 1
ATOM 2225 N N . CYS A 1 279 ? -1.635 8.027 6.235 1.00 95.50 279 CYS A N 1
ATOM 2226 C CA . CYS A 1 279 ? -2.460 8.409 5.094 1.00 95.50 279 CYS A CA 1
ATOM 2227 C C . CYS A 1 279 ? -3.276 7.194 4.622 1.00 95.50 279 CYS A C 1
ATOM 2229 O O . CYS A 1 279 ? -2.763 6.079 4.537 1.00 95.50 279 CYS A O 1
ATOM 2231 N N . LEU A 1 280 ? -4.558 7.408 4.321 1.00 96.00 280 LEU A N 1
ATOM 2232 C CA . LEU A 1 280 ? -5.472 6.390 3.799 1.00 96.00 280 LEU A CA 1
ATOM 2233 C C . LEU A 1 280 ? -5.819 6.770 2.347 1.00 96.00 280 LEU A C 1
ATOM 2235 O O . LEU A 1 280 ? -6.626 7.682 2.146 1.00 96.00 280 LEU A O 1
ATOM 2239 N N . PRO A 1 281 ? -5.175 6.170 1.322 1.00 96.00 281 PRO A N 1
ATOM 2240 C CA . PRO A 1 281 ? -5.145 6.764 -0.017 1.00 96.00 281 PRO A CA 1
ATOM 2241 C C . PRO A 1 281 ? -6.481 6.817 -0.766 1.00 96.00 281 PRO A C 1
ATOM 2243 O O . PRO A 1 281 ? -6.630 7.664 -1.647 1.00 96.00 281 PRO A O 1
ATOM 2246 N N . LYS A 1 282 ? -7.454 5.951 -0.454 1.00 95.31 282 LYS A N 1
ATOM 2247 C CA . LYS A 1 282 ? -8.808 6.014 -1.035 1.00 95.31 282 LYS A CA 1
ATOM 2248 C C . LYS A 1 282 ? -9.725 6.956 -0.259 1.00 95.31 282 LYS A C 1
ATOM 2250 O O . LYS A 1 282 ? -10.647 7.501 -0.858 1.00 95.31 282 LYS A O 1
ATOM 2255 N N . PHE A 1 283 ? -9.486 7.154 1.038 1.00 93.44 283 PHE A N 1
ATOM 2256 C CA . PHE A 1 283 ? -10.189 8.158 1.841 1.00 93.44 283 PHE A CA 1
ATOM 2257 C C . PHE A 1 283 ? -9.707 9.583 1.520 1.00 93.44 283 PHE A C 1
ATOM 2259 O O . PHE A 1 283 ? -10.510 10.446 1.173 1.00 93.44 283 PHE A O 1
ATOM 2266 N N . ASN A 1 284 ? -8.397 9.831 1.620 1.00 93.25 284 ASN A N 1
ATOM 2267 C CA . ASN A 1 284 ? -7.752 11.088 1.247 1.00 93.25 284 ASN A CA 1
ATOM 2268 C C . ASN A 1 284 ? -6.243 10.878 1.028 1.00 93.25 284 ASN A C 1
ATOM 2270 O O . ASN A 1 284 ? -5.459 10.924 1.974 1.00 93.25 284 ASN A O 1
ATOM 2274 N N . SER A 1 285 ? -5.813 10.733 -0.228 1.00 94.94 285 SER A N 1
ATOM 2275 C CA . SER A 1 285 ? -4.392 10.600 -0.578 1.00 94.94 285 SER A CA 1
ATOM 2276 C C . SER A 1 285 ? -3.543 11.855 -0.334 1.00 94.94 285 SER A C 1
ATOM 2278 O O . SER A 1 285 ? -2.322 11.777 -0.443 1.00 94.94 285 SER A O 1
ATOM 2280 N N . LYS A 1 286 ? -4.141 13.017 -0.033 1.00 94.81 286 LYS A N 1
ATOM 2281 C CA . LYS A 1 286 ? -3.432 14.307 0.052 1.00 94.81 286 LYS A CA 1
ATOM 2282 C C . LYS A 1 286 ? -2.989 14.711 1.461 1.00 94.81 286 LYS A C 1
ATOM 2284 O O . LYS A 1 286 ? -2.313 15.730 1.592 1.00 94.81 286 LYS A O 1
ATOM 2289 N N . GLY A 1 287 ? -3.347 13.955 2.498 1.00 92.00 287 GLY A N 1
ATOM 2290 C CA . GLY A 1 287 ? -3.014 14.288 3.884 1.00 92.00 287 GLY A CA 1
ATOM 2291 C C . GLY A 1 287 ? -2.966 13.071 4.803 1.00 92.00 287 GLY A C 1
ATOM 2292 O O . GLY A 1 287 ? -3.467 11.999 4.463 1.00 92.00 287 GLY A O 1
ATOM 2293 N N . PHE A 1 288 ? -2.356 13.252 5.971 1.00 91.94 288 PHE A N 1
ATOM 2294 C CA . PHE A 1 288 ? -2.351 12.254 7.038 1.00 91.94 288 PHE A CA 1
ATOM 2295 C C . PHE A 1 288 ? -3.621 12.344 7.888 1.00 91.94 288 PHE A C 1
ATOM 2297 O O . PHE A 1 288 ? -4.194 13.417 8.073 1.00 91.94 288 PHE A O 1
ATOM 2304 N N . LEU A 1 289 ? -4.014 11.202 8.439 1.00 92.31 289 LEU A N 1
ATOM 2305 C CA . LEU A 1 289 ? -4.854 11.080 9.625 1.00 92.31 289 LEU A CA 1
ATOM 2306 C C . LEU A 1 289 ? -3.961 10.675 10.804 1.00 92.31 289 LEU A C 1
ATOM 2308 O O . LEU A 1 289 ? -2.827 10.240 10.606 1.00 92.31 289 LEU A O 1
ATOM 2312 N N . HIS A 1 290 ? -4.469 10.763 12.027 1.00 89.25 290 HIS A N 1
ATOM 2313 C CA . HIS A 1 290 ? -3.799 10.222 13.208 1.00 89.25 290 HIS A CA 1
ATOM 2314 C C . HIS A 1 290 ? -4.440 8.892 13.598 1.00 89.25 290 HIS A C 1
ATOM 2316 O O . HIS A 1 290 ? -5.644 8.845 13.849 1.00 89.25 290 HIS A O 1
ATOM 2322 N N . ALA A 1 291 ? -3.641 7.825 13.633 1.00 91.12 291 ALA A N 1
ATOM 2323 C CA . ALA A 1 291 ? -4.030 6.516 14.135 1.00 91.12 291 ALA A CA 1
ATOM 2324 C C . ALA A 1 291 ? -3.451 6.313 15.543 1.00 91.12 291 ALA A C 1
ATOM 2326 O O . ALA A 1 291 ? -2.234 6.246 15.725 1.00 91.12 291 ALA A O 1
ATOM 2327 N N . TYR A 1 292 ? -4.344 6.218 16.524 1.00 89.56 292 TYR A N 1
ATOM 2328 C CA . TYR A 1 292 ? -4.077 5.616 17.825 1.00 89.56 292 TYR A CA 1
ATOM 2329 C C . TYR A 1 292 ? -4.143 4.098 17.688 1.00 89.56 292 TYR A C 1
ATOM 2331 O O . TYR A 1 292 ? -5.039 3.591 17.011 1.00 89.56 292 TYR A O 1
ATOM 2339 N N . ILE A 1 293 ? -3.215 3.386 18.319 1.00 90.56 293 ILE A N 1
ATOM 2340 C CA . ILE A 1 293 ? -3.114 1.928 18.316 1.00 90.56 293 ILE A CA 1
ATOM 2341 C C . ILE A 1 293 ? -2.825 1.485 19.751 1.00 90.56 293 ILE A C 1
ATOM 2343 O O . ILE A 1 293 ? -1.795 1.852 20.313 1.00 90.56 293 ILE A O 1
ATOM 2347 N N . CYS A 1 294 ? -3.706 0.669 20.321 1.00 89.38 294 CYS A N 1
ATOM 2348 C CA . CYS A 1 294 ? -3.512 0.036 21.622 1.00 89.38 294 CYS A CA 1
ATOM 2349 C C . CYS A 1 294 ? -3.730 -1.473 21.482 1.00 89.38 294 CYS A C 1
ATOM 2351 O O . CYS A 1 294 ? -4.764 -1.901 20.967 1.00 89.38 294 CYS A O 1
ATOM 2353 N N . TYR A 1 295 ? -2.751 -2.279 21.895 1.00 89.62 295 TYR A N 1
ATOM 2354 C CA . TYR A 1 295 ? -2.884 -3.734 21.965 1.00 89.62 295 TYR A CA 1
ATOM 2355 C C . TYR A 1 295 ? -3.420 -4.116 23.345 1.00 89.62 295 TYR A C 1
ATOM 2357 O O . TYR A 1 295 ? -2.828 -3.756 24.358 1.00 89.62 295 TYR A O 1
ATOM 2365 N N . ILE A 1 296 ? -4.545 -4.831 23.366 1.00 88.75 296 ILE A N 1
ATOM 2366 C CA . ILE A 1 296 ? -5.191 -5.332 24.592 1.00 88.75 296 ILE A CA 1
ATOM 2367 C C . ILE A 1 296 ? -4.801 -6.787 24.903 1.00 88.75 296 ILE A C 1
ATOM 2369 O O . ILE A 1 296 ? -5.034 -7.266 26.005 1.00 88.75 296 ILE A O 1
ATOM 2373 N N . ASP A 1 297 ? -4.209 -7.476 23.926 1.00 87.06 297 ASP A N 1
ATOM 2374 C CA . ASP A 1 297 ? -3.627 -8.821 23.994 1.00 87.06 297 ASP A CA 1
ATOM 2375 C C . ASP A 1 297 ? -2.604 -8.961 22.840 1.00 87.06 297 ASP A C 1
ATOM 2377 O O . ASP A 1 297 ? -2.638 -8.153 21.908 1.00 87.06 297 ASP A O 1
ATOM 2381 N N . GLU A 1 298 ? -1.718 -9.967 22.858 1.00 85.19 298 GLU A N 1
ATOM 2382 C CA . GLU A 1 298 ? -0.646 -10.156 21.854 1.00 85.19 298 GLU A CA 1
ATOM 2383 C C . GLU A 1 298 ? -1.176 -10.110 20.409 1.00 85.19 298 GLU A C 1
ATOM 2385 O O . GLU A 1 298 ? -0.564 -9.504 19.531 1.00 85.19 298 GLU A O 1
ATOM 2390 N N . ASP A 1 299 ? -2.346 -10.708 20.177 1.00 88.88 299 ASP A N 1
ATOM 2391 C CA . ASP A 1 299 ? -2.973 -10.834 18.861 1.00 88.88 299 ASP A CA 1
ATOM 2392 C C . ASP A 1 299 ? -4.053 -9.772 18.560 1.00 88.88 299 ASP A C 1
ATOM 2394 O O . ASP A 1 299 ? -4.608 -9.778 17.454 1.00 88.88 299 ASP A O 1
ATOM 2398 N N . THR A 1 300 ? -4.416 -8.903 19.516 1.00 92.06 300 THR A N 1
ATOM 2399 C CA . THR A 1 300 ? -5.645 -8.083 19.444 1.00 92.06 300 THR A CA 1
ATOM 2400 C C . THR A 1 300 ? -5.411 -6.612 19.783 1.00 92.06 300 THR A C 1
ATOM 2402 O O . THR A 1 300 ? -4.952 -6.271 20.870 1.00 92.06 300 THR A O 1
ATOM 2405 N N . SER A 1 301 ? -5.815 -5.722 18.872 1.00 92.50 301 SER A N 1
ATOM 2406 C CA . SER A 1 301 ? -5.665 -4.270 19.008 1.00 92.50 301 SER A CA 1
ATOM 2407 C C . SER A 1 301 ? -6.941 -3.477 18.720 1.00 92.50 301 SER A C 1
ATOM 2409 O O . SER A 1 301 ? -7.774 -3.833 17.879 1.00 92.50 301 SER A O 1
ATOM 2411 N N . ILE A 1 302 ? -7.061 -2.355 19.427 1.00 92.75 302 ILE A N 1
ATOM 2412 C CA . ILE A 1 302 ? -8.001 -1.268 19.176 1.00 92.75 302 ILE A CA 1
ATOM 2413 C C . ILE A 1 302 ? -7.255 -0.195 18.376 1.00 92.75 302 ILE A C 1
ATOM 2415 O O . ILE A 1 302 ? -6.163 0.229 18.756 1.00 92.75 302 ILE A O 1
ATOM 2419 N N . VAL A 1 303 ? -7.854 0.269 17.279 1.00 93.06 303 VAL A N 1
ATOM 2420 C CA . VAL A 1 303 ? -7.351 1.388 16.475 1.00 93.06 303 VAL A CA 1
ATOM 2421 C C . VAL A 1 303 ? -8.406 2.481 16.397 1.00 93.06 303 VAL A C 1
ATOM 2423 O O . VAL A 1 303 ? -9.527 2.227 15.955 1.00 93.06 303 VAL A O 1
ATOM 2426 N N . VAL A 1 304 ? -8.045 3.711 16.765 1.00 92.25 304 VAL A N 1
ATOM 2427 C CA . VAL A 1 304 ? -8.908 4.895 16.615 1.00 92.25 304 VAL A CA 1
ATOM 2428 C C . VAL A 1 304 ? -8.265 5.861 15.628 1.00 92.25 304 VAL A C 1
ATOM 2430 O O . VAL A 1 304 ? -7.086 6.184 15.740 1.00 92.25 304 VAL A O 1
ATOM 2433 N N . ILE A 1 305 ? -9.037 6.316 14.641 1.00 91.94 305 ILE A N 1
ATOM 2434 C CA . ILE A 1 305 ? -8.560 7.168 13.547 1.00 91.94 305 ILE A CA 1
ATOM 2435 C C . ILE A 1 305 ? -9.228 8.541 13.640 1.00 91.94 305 ILE A C 1
ATOM 2437 O O . ILE A 1 305 ? -10.457 8.644 13.673 1.00 91.94 305 ILE A O 1
ATOM 2441 N N . SER A 1 306 ? -8.416 9.596 13.648 1.00 89.38 306 SER A N 1
ATOM 2442 C CA . SER A 1 306 ? -8.816 10.991 13.855 1.00 89.38 306 SER A CA 1
ATOM 2443 C C . SER A 1 306 ? -8.266 11.907 12.755 1.00 89.38 306 SER A C 1
ATOM 2445 O O . SER A 1 306 ? -7.171 11.677 12.241 1.00 89.38 306 SER A O 1
ATOM 2447 N N . THR A 1 307 ? -8.991 12.976 12.413 1.00 86.56 307 THR A N 1
ATOM 2448 C CA . THR A 1 307 ? -8.440 14.108 11.636 1.00 86.56 307 THR A CA 1
ATOM 2449 C C . THR A 1 307 ? -7.699 15.120 12.505 1.00 86.56 307 THR A C 1
ATOM 2451 O O . THR A 1 307 ? -6.925 15.910 11.979 1.00 86.56 307 THR A O 1
ATOM 2454 N N . ASP A 1 308 ? -7.956 15.127 13.813 1.00 79.00 308 ASP A N 1
ATOM 2455 C CA . ASP A 1 308 ? -7.366 16.068 14.764 1.00 79.00 308 ASP A CA 1
ATOM 2456 C C . ASP A 1 308 ? -6.353 15.362 15.680 1.00 79.00 308 ASP A C 1
ATOM 2458 O O . ASP A 1 308 ? -6.603 14.258 16.174 1.00 79.00 308 ASP A O 1
ATOM 2462 N N . LYS A 1 309 ? -5.212 16.021 15.902 1.00 67.94 309 LYS A N 1
ATOM 2463 C CA . LYS A 1 309 ? -4.153 15.626 16.839 1.00 67.94 309 LYS A CA 1
ATOM 2464 C C . LYS A 1 309 ? -4.527 15.968 18.289 1.00 67.94 309 LYS A C 1
ATOM 2466 O O . LYS A 1 309 ? -3.988 15.348 19.194 1.00 67.94 309 LYS A O 1
ATOM 2471 N N . SER A 1 310 ? -5.445 16.914 18.530 1.00 65.56 310 SER A N 1
ATOM 2472 C CA . SER A 1 310 ? -5.840 17.357 19.882 1.00 65.56 310 SER A CA 1
ATOM 2473 C C . SER A 1 310 ? -6.600 16.282 20.680 1.00 65.56 310 SER A C 1
ATOM 2475 O O . SER A 1 310 ? -6.379 16.135 21.883 1.00 65.56 310 SER A O 1
ATOM 2477 N N . ASN A 1 311 ? -7.381 15.446 19.981 1.00 61.75 311 ASN A N 1
ATOM 2478 C CA . ASN A 1 311 ? -8.079 14.258 20.496 1.00 61.75 311 ASN A CA 1
ATOM 2479 C C . ASN A 1 311 ? -7.178 13.266 21.264 1.00 61.75 311 ASN A C 1
ATOM 2481 O O . ASN A 1 311 ? -7.687 12.433 22.012 1.00 61.75 311 ASN A O 1
ATOM 2485 N N . PHE A 1 312 ? -5.856 13.363 21.085 1.00 57.69 312 PHE A N 1
ATOM 2486 C CA . PHE A 1 312 ? -4.818 12.670 21.851 1.00 57.69 312 PHE A CA 1
ATOM 2487 C C . PHE A 1 312 ? -5.081 12.647 23.365 1.00 57.69 312 PHE A C 1
ATOM 2489 O O . PHE A 1 312 ? -4.933 11.604 23.997 1.00 57.69 312 PHE A O 1
ATOM 2496 N N . PHE A 1 313 ? -5.519 13.772 23.939 1.00 54.66 313 PHE A N 1
ATOM 2497 C CA . PHE A 1 313 ? -5.746 13.879 25.382 1.00 54.66 313 PHE A CA 1
ATOM 2498 C C . PHE A 1 313 ? -7.096 13.309 25.843 1.00 54.66 313 PHE A C 1
ATOM 2500 O O . PHE A 1 313 ? -7.150 12.735 26.925 1.00 54.66 313 PHE A O 1
ATOM 2507 N N . GLU A 1 314 ? -8.167 13.421 25.043 1.00 57.62 314 GLU A N 1
ATOM 2508 C CA . GLU A 1 314 ? -9.470 12.827 25.399 1.00 57.62 314 GLU A CA 1
ATOM 2509 C C . GLU A 1 314 ? -9.401 11.287 25.363 1.00 57.62 314 GLU A C 1
ATOM 2511 O O . GLU A 1 314 ? -9.880 10.641 26.286 1.00 57.62 314 GLU A O 1
ATOM 2516 N N . ILE A 1 315 ? -8.712 10.693 24.375 1.00 57.25 315 ILE A N 1
ATOM 2517 C CA . ILE A 1 315 ? -8.529 9.226 24.281 1.00 57.25 315 ILE A CA 1
ATOM 2518 C C . ILE A 1 315 ? -7.745 8.674 25.484 1.00 57.25 315 ILE A C 1
ATOM 2520 O O . ILE A 1 315 ? -8.158 7.675 26.068 1.00 57.25 315 ILE A O 1
ATOM 2524 N N . MET A 1 316 ? -6.655 9.340 25.880 1.00 51.25 316 MET A N 1
ATOM 2525 C CA . MET A 1 316 ? -5.896 8.994 27.092 1.00 51.25 316 MET A CA 1
ATOM 2526 C C . MET A 1 316 ? -6.740 9.147 28.365 1.00 51.25 316 MET A C 1
ATOM 2528 O O . MET A 1 316 ? -6.645 8.323 29.268 1.00 51.25 316 MET A O 1
ATOM 2532 N N . GLY A 1 317 ? -7.545 10.210 28.459 1.00 48.06 317 GLY A N 1
ATOM 2533 C CA . GLY A 1 317 ? -8.380 10.482 29.628 1.00 48.06 317 GLY A CA 1
ATOM 2534 C C . GLY A 1 317 ? -9.469 9.431 29.820 1.00 48.06 317 GLY A C 1
ATOM 2535 O O . GLY A 1 317 ? -9.542 8.817 30.881 1.00 48.06 317 GLY A O 1
ATOM 2536 N N . ASP A 1 318 ? -10.280 9.194 28.792 1.00 49.22 318 ASP A N 1
ATOM 2537 C CA . ASP A 1 318 ? -11.469 8.350 28.914 1.00 49.22 318 ASP A CA 1
ATOM 2538 C C . ASP A 1 318 ? -11.103 6.864 29.128 1.00 49.22 318 ASP A C 1
ATOM 2540 O O . ASP A 1 318 ? -11.709 6.213 29.977 1.00 49.22 318 ASP A O 1
ATOM 2544 N N . LEU A 1 319 ? -10.060 6.332 28.462 1.00 48.00 319 LEU A N 1
ATOM 2545 C CA . LEU A 1 319 ? -9.627 4.936 28.675 1.00 48.00 319 LEU A CA 1
ATOM 2546 C C . LEU A 1 319 ? -8.886 4.696 30.003 1.00 48.00 319 LEU A C 1
ATOM 2548 O O . LEU A 1 319 ? -8.937 3.581 30.515 1.00 48.00 319 LEU A O 1
ATOM 2552 N N . LEU A 1 320 ? -8.182 5.690 30.560 1.00 39.75 320 LEU A N 1
ATOM 2553 C CA . LEU A 1 320 ? -7.427 5.513 31.813 1.00 39.75 320 LEU A CA 1
ATOM 2554 C C . LEU A 1 320 ? -8.242 5.862 33.068 1.00 39.75 320 LEU A C 1
ATOM 2556 O O . LEU A 1 320 ? -7.883 5.428 34.162 1.00 39.75 320 LEU A O 1
ATOM 2560 N N . MET A 1 321 ? -9.329 6.628 32.932 1.00 38.00 321 MET A N 1
ATOM 2561 C CA . MET A 1 321 ? -10.229 6.951 34.046 1.00 38.00 321 MET A CA 1
ATOM 2562 C C . MET A 1 321 ? -11.269 5.849 34.309 1.00 38.00 321 MET A C 1
ATOM 2564 O O . MET A 1 321 ? -11.686 5.692 35.456 1.00 38.00 321 MET A O 1
ATOM 2568 N N . GLU A 1 322 ? -11.615 5.019 33.317 1.00 40.41 322 GLU A N 1
ATOM 2569 C CA . GLU A 1 322 ? -12.299 3.730 33.536 1.00 40.41 322 GLU A CA 1
ATOM 2570 C C . GLU A 1 322 ? -11.295 2.610 33.883 1.00 40.41 322 GLU A C 1
ATOM 2572 O O . GLU A 1 322 ? -11.247 1.551 33.259 1.00 40.41 322 GLU A O 1
ATOM 2577 N N . GLY A 1 323 ? -10.481 2.851 34.917 1.00 35.81 323 GLY A N 1
ATOM 2578 C CA . GLY A 1 323 ? -9.478 1.922 35.455 1.00 35.81 323 GLY A CA 1
ATOM 2579 C C . GLY A 1 323 ? -10.067 0.720 36.205 1.00 35.81 323 GLY A C 1
ATOM 2580 O O . GLY A 1 323 ? -9.687 0.460 37.343 1.00 35.81 323 GLY A O 1
ATOM 2581 N N . ASP A 1 324 ? -10.991 -0.005 35.576 1.00 33.22 324 ASP A N 1
ATOM 2582 C CA . ASP A 1 324 ? -11.715 -1.156 36.123 1.00 33.22 324 ASP A CA 1
ATOM 2583 C C . ASP A 1 324 ? -11.255 -2.441 35.403 1.00 33.22 324 ASP A C 1
ATOM 2585 O O . ASP A 1 324 ? -11.979 -3.056 34.616 1.00 33.22 324 ASP A O 1
ATOM 2589 N N . GLN A 1 325 ? -9.979 -2.800 35.616 1.00 37.12 325 GLN A N 1
ATOM 2590 C CA . GLN A 1 325 ? -9.250 -3.830 34.849 1.00 37.12 325 GLN A CA 1
ATOM 2591 C C . GLN A 1 325 ? -9.827 -5.259 34.968 1.00 37.12 325 GLN A C 1
ATOM 2593 O O . GLN A 1 325 ? -9.475 -6.125 34.168 1.00 37.12 325 GLN A O 1
ATOM 2598 N N . ASP A 1 326 ? -10.761 -5.501 35.891 1.00 32.25 326 ASP A N 1
ATOM 2599 C CA . ASP A 1 326 ? -11.360 -6.813 36.177 1.00 32.25 326 ASP A CA 1
ATOM 2600 C C . ASP A 1 326 ? -12.544 -7.199 35.251 1.00 32.25 326 ASP A C 1
ATOM 2602 O O . ASP A 1 326 ? -13.279 -8.145 35.540 1.00 32.25 326 ASP A O 1
ATOM 2606 N N . LYS A 1 327 ? -12.777 -6.477 34.140 1.00 31.67 327 LYS A N 1
ATOM 2607 C CA . LYS A 1 327 ? -13.969 -6.649 33.270 1.00 31.67 327 LYS A CA 1
ATOM 2608 C C . LYS A 1 327 ? -13.729 -7.205 31.858 1.00 31.67 327 LYS A C 1
ATOM 2610 O O . LYS A 1 327 ? -14.677 -7.264 31.074 1.00 31.67 327 LYS A O 1
ATOM 2615 N N . ILE A 1 328 ? -12.508 -7.628 31.517 1.00 35.03 328 ILE A N 1
ATOM 2616 C CA . ILE A 1 328 ? -12.180 -8.207 30.193 1.00 35.03 328 ILE A CA 1
ATOM 2617 C C . ILE A 1 328 ? -11.477 -9.575 30.336 1.00 35.03 328 ILE A C 1
ATOM 2619 O O . ILE A 1 328 ? -10.431 -9.821 29.736 1.00 35.03 328 ILE A O 1
ATOM 2623 N N . ILE A 1 329 ? -12.069 -10.467 31.141 1.00 31.70 329 ILE A N 1
ATOM 2624 C CA . ILE A 1 329 ? -11.733 -11.902 31.258 1.00 31.70 329 ILE A CA 1
ATOM 2625 C C . ILE A 1 329 ? -13.035 -12.716 31.219 1.00 31.70 329 ILE A C 1
ATOM 2627 O O . ILE A 1 329 ? -13.974 -12.336 31.953 1.00 31.70 329 ILE A O 1
#

Mean predicted aligned error: 10.97 Å

Organism: Rhizopus delemar (strain RA 99-880 / ATCC MYA-4621 / FGSC 9543 / NRRL 43880) (NCBI:txid246409)

pLDDT: mean 79.82, std 23.27, range [23.36, 98.75]

Solvent-accessible surface area (backbone atoms only — not comparable to full-atom values): 19367 Å² total; per-residue (Å²): 132,88,87,86,83,86,86,86,83,87,86,81,85,91,78,88,76,80,84,75,81,80,82,78,82,73,64,64,68,63,55,50,71,61,38,61,53,40,53,58,49,51,64,39,71,84,66,83,75,65,80,65,63,82,44,55,82,90,31,74,68,64,71,60,61,52,65,49,42,42,32,26,35,74,76,21,45,54,52,46,53,76,72,48,52,46,81,76,43,37,63,59,32,41,54,53,36,54,59,49,47,61,30,50,79,67,82,43,78,75,47,73,48,79,58,90,72,35,38,38,34,42,47,83,53,85,65,38,34,34,39,37,44,29,58,59,95,70,51,71,64,59,56,44,48,51,48,50,48,52,53,41,55,54,27,23,68,51,17,50,49,51,53,46,52,49,40,75,78,34,68,82,63,69,61,44,81,73,44,64,63,50,54,56,47,52,54,48,48,66,55,40,68,79,76,43,63,40,72,79,68,60,43,77,61,60,51,93,70,58,66,68,59,49,51,51,54,52,46,53,58,60,70,74,52,57,77,79,53,56,34,41,36,34,37,39,77,81,15,42,56,49,74,52,54,55,96,89,59,80,82,53,46,66,46,51,50,51,50,39,42,52,57,75,60,35,73,69,44,68,80,42,78,37,78,44,62,39,22,36,50,83,83,42,34,68,43,68,31,38,33,39,36,38,53,84,45,102,57,30,32,44,35,39,33,21,80,54,76,74,50,60,58,55,54,55,46,60,64,60,70,63,73,62,84,89,74,85,125

InterPro domains:
  IPR004353 Vacuolar fusion protein Mon1 [PR01546] (67-84)
  IPR004353 Vacuolar fusion protein Mon1 [PR01546] (85-105)
  IPR004353 Vacuolar fusion protein Mon1 [PR01546] (119-133)
  IPR004353 Vacuolar fusion protein Mon1 [PR01546] (142-170)
  IPR004353 Vacuolar fusion protein Mon1 [PR01546] (171-183)
  IPR004353 Vacuolar fusion protein Mon1 [PR01546] (200-221)
  IPR004353 Vacuolar fusion protein Mon1 [PR01546] (224-237)
  IPR004353 Vacuolar fusion protein Mon1 [PR01546] (248-264)
  IPR004353 Vacuolar fusion protein Mon1 [PR01546] (273-296)
  IPR004353 Vacuolar fusion protein Mon1 [PTHR13027] (19-315)
  IPR011012 Longin-like domain superfamily [SSF64356] (68-160)
  IPR043971 FUZ/MON1/HPS1, second Longin domain [PF19037] (227-315)
  IPR043972 FUZ/MON1/HPS1, first Longin domain [PF19036] (67-189)

Foldseek 3Di:
DDDDDDDDDDDDDDDDDDPDDDDDDDDPVVVVVQCPQLVQLVVQPPDPPCPPPQDDPPPPVVVPDFKKKWKAFLVLQTQDILHHDRVVCSVVSVVVSVVQVVQVVVVHGDAWDDDPLWIWGWDDDPRMIMIMIGSDPDDNVLVVLLSVLLVQLVLFRRFPQRRRVVCVVPVPDRCNVRCPNVVLLVNLSVVCSVPPCCSVVQHFAADDDDPVVLVVVVVVCVVLPFPQWAKKFKFFQLHGDDIDHDPVDDQGSSLSNSVSSVVVSGPVLVPAWDKHWTDRVVRPRHGTWIWIWHAPDNGMIMIITHNDPVSVVSSVVSVVVPVPVPPPD

Sequence (329 aa):
MAEQQPVFCDNSSNKSGHSVEKEEQIDSASLNSISEPIQSFNKIKKQESKSSITEQLDSKEWLQHEKHFFILSNSGKPVWTRYGDESKLSSLMGVVQAIISFFQDSDDTIKFIHAGQHKFVFLLKEPLYYVCVSKTGESDNQLRDQLSYLHSQILSVLTNTQLTKIFEQRVNFDLRRLLGGTEVFLDSLSNLFSNDHSFMLSALQCLRVNKSVRDQIGGILTEGKVKNSLYAIVVSKGRLVTLLRPRKHSLHPSDLHLLFNMLNGSKTFHSAEAWTPLCLPKFNSKGFLHAYICYIDEDTSIVVISTDKSNFFEIMGDLLMEGDQDKII